Protein AF-0000000072266334 (afdb_homodimer)

Organism: Cereibacter sphaeroides (strain ATCC 17023 / DSM 158 / JCM 6121 / CCUG 31486 / LMG 2827 / NBRC 12203 / NCIMB 8253 / ATH 2.4.1.) (NCBI:txid272943)

InterPro domains:
  IPR008579 (S)-ureidoglycine aminohydrolase, cupin domain [PF05899] (43-109)
  IPR011051 RmlC-like cupin domain superfamily [SSF51182] (18-111)
  IPR014710 RmlC-like jelly roll fold [G3DSA:2.60.120.10] (3-111)

Nearest PDB structures (foldseek):
  3bcw-assembly1_A  TM=9.204E-01  e=4.417E-11  Bordetella bronchiseptica RB50
  5onm-assembly1_A  TM=8.845E-01  e=6.005E-05  Paenibacillus lautus
  5onn-assembly1_A  TM=8.777E-01  e=6.643E-05  Paenibacillus lautus
  2i45-assembly3_E  TM=8.369E-01  e=4.437E-05  Neisseria meningitidis
  1o5u-assembly2_B  TM=7.459E-01  e=2.422E-05  Thermotoga maritima

Foldseek 3Di:
DDPDDDADPVPDAWDWDFPDPVFFDWDTKIKTWDWDDDDDQKTKHKIKIAFGKTKDAFQKKKKKAWQAAWKWWAFPVGDIDIHHHGDIDIDHHGTIGMIGGPHIIMMIMMIGD/DDPDDDADPVPDAWDWDFPDPVFFDWDTKIKTWDWDDDDPQKTKHKIKIAFGKTKDAFQKKKKKAWQAAWKWWAFPVGDIDIHHHGDIDIDHHGTIGMIGGPHIIMMIMMIGD

Secondary structure (DSSP, 8-state):
--SEEE--TTSSPPEEE---GGGEEEE---EEEEEEEEETTEEEEEEEE-SEEEEEE--SEEEEEEEEEEEEEEETTS-EEEEETT-EEEE-TT-EEEEEEEEEEEEEEEEE-/--SEEE--TTSSPPEEE---GGGEEEE---EEEEEEEEETTEEEEEEEE-SEEEEEE--SEEEEEEEEEEEEEEETTS-EEEEETT-EEEE-TT-EEEEEEEEEEEEEEEEE-

Radius of gyration: 18.1 Å; Cα contacts (8 Å, |Δi|>4): 639; chains: 2; bounding box: 39×55×37 Å

pLDDT: mean 97.73, std 3.4, range [65.81, 98.94]

Structure (mmCIF, N/CA/C/O backbone):
data_AF-0000000072266334-model_v1
#
loop_
_entity.id
_entity.type
_entity.pdbx_description
1 polymer 'Enzyme of the cupin superfamily'
#
loop_
_atom_site.group_PDB
_atom_site.id
_atom_site.type_symbol
_atom_site.label_atom_id
_atom_site.label_alt_id
_atom_site.label_comp_id
_atom_site.label_asym_id
_atom_site.label_entity_id
_atom_site.label_seq_id
_atom_site.pdbx_PDB_ins_code
_atom_site.Cartn_x
_atom_site.Cartn_y
_atom_site.Cartn_z
_atom_site.occupancy
_atom_site.B_iso_or_equiv
_atom_site.auth_seq_id
_atom_site.auth_comp_id
_atom_site.auth_asym_id
_atom_site.auth_atom_id
_atom_site.pdbx_PDB_model_num
ATOM 1 N N . MET A 1 1 ? -16.469 15.281 -4.246 1 65.94 1 MET A N 1
ATOM 2 C CA . MET A 1 1 ? -16.141 13.922 -3.826 1 65.94 1 MET A CA 1
ATOM 3 C C . MET A 1 1 ? -15.047 13.922 -2.762 1 65.94 1 MET A C 1
ATOM 5 O O . MET A 1 1 ? -14.234 14.852 -2.701 1 65.94 1 MET A O 1
ATOM 9 N N . SER A 1 2 ? -15.117 13.125 -1.751 1 86.38 2 SER A N 1
ATOM 10 C CA . SER A 1 2 ? -14.164 13.141 -0.642 1 86.38 2 SER A CA 1
ATOM 11 C C . SER A 1 2 ? -12.742 12.891 -1.129 1 86.38 2 SER A C 1
ATOM 13 O O . SER A 1 2 ? -12.523 12.117 -2.064 1 86.38 2 SER A O 1
ATOM 15 N N . HIS A 1 3 ? -11.758 13.703 -0.697 1 95.31 3 HIS A N 1
ATOM 16 C CA . HIS A 1 3 ? -10.359 13.555 -1.084 1 95.31 3 HIS A CA 1
ATOM 17 C C . HIS A 1 3 ? -9.672 12.469 -0.263 1 95.31 3 HIS A C 1
ATOM 19 O O . HIS A 1 3 ? -8.531 12.109 -0.542 1 95.31 3 HIS A O 1
ATOM 25 N N . LEU A 1 4 ? -10.352 12.047 0.735 1 95.56 4 LEU A N 1
ATOM 26 C CA . LEU A 1 4 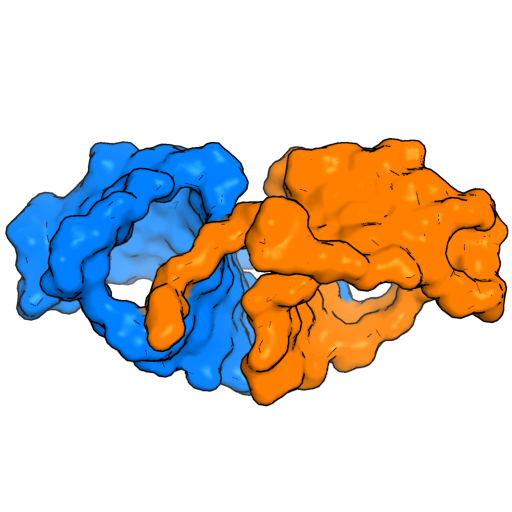? -9.836 11.008 1.619 1 95.56 4 LEU A CA 1
ATOM 27 C C . LEU A 1 4 ? -10.75 9.789 1.613 1 95.56 4 LEU A C 1
ATOM 29 O O . LEU A 1 4 ? -11.938 9.891 1.944 1 95.56 4 LEU A O 1
ATOM 33 N N . ILE A 1 5 ? -10.164 8.656 1.261 1 96.38 5 ILE A N 1
ATOM 34 C CA . ILE A 1 5 ? -10.961 7.438 1.147 1 96.38 5 ILE A CA 1
ATOM 35 C C . ILE A 1 5 ? -10.336 6.332 1.994 1 96.38 5 ILE A C 1
ATOM 37 O O . ILE A 1 5 ? -9.172 5.977 1.797 1 96.38 5 ILE A O 1
ATOM 41 N N . ARG A 1 6 ? -11.102 5.793 2.914 1 97.5 6 ARG A N 1
ATOM 42 C CA . ARG A 1 6 ? -10.633 4.641 3.676 1 97.5 6 ARG A CA 1
ATOM 43 C C . ARG A 1 6 ? -10.75 3.359 2.857 1 97.5 6 ARG A C 1
ATOM 45 O O . ARG A 1 6 ? -11.781 3.107 2.232 1 97.5 6 ARG A O 1
ATOM 52 N N . LEU A 1 7 ? -9.766 2.562 2.859 1 98.31 7 LEU A N 1
ATOM 53 C CA . LEU A 1 7 ? -9.914 1.249 2.24 1 98.31 7 LEU A CA 1
ATOM 54 C C . LEU A 1 7 ? -10.719 0.314 3.141 1 98.31 7 LEU A C 1
ATOM 56 O O . LEU A 1 7 ? -10.383 0.143 4.316 1 98.31 7 LEU A O 1
ATOM 60 N N . SER A 1 8 ? -11.75 -0.159 2.584 1 97.81 8 SER A N 1
ATOM 61 C CA . SER A 1 8 ? -12.633 -1.071 3.303 1 97.81 8 SER A CA 1
ATOM 62 C C . SER A 1 8 ? -13.406 -1.964 2.34 1 97.81 8 SER A C 1
ATOM 64 O O . SER A 1 8 ? -13.836 -1.513 1.275 1 97.81 8 SER A O 1
ATOM 66 N N . ARG A 1 9 ? -13.648 -3.133 2.777 1 98.19 9 ARG A N 1
ATOM 67 C CA . ARG A 1 9 ? -14.414 -4.078 1.972 1 98.19 9 ARG A CA 1
ATOM 68 C C . ARG A 1 9 ? -15.891 -3.703 1.95 1 98.19 9 ARG A C 1
ATOM 70 O O . ARG A 1 9 ? -16.656 -4.219 1.13 1 98.19 9 ARG A O 1
ATOM 77 N N . GLU A 1 10 ? -16.203 -2.771 2.766 1 97.62 10 GLU A N 1
ATOM 78 C CA . GLU A 1 10 ? -17.594 -2.336 2.842 1 97.62 10 GLU A CA 1
ATOM 79 C C . GLU A 1 10 ? -17.875 -1.203 1.856 1 97.62 10 GLU A C 1
ATOM 81 O O . GLU A 1 10 ? -19.031 -0.866 1.602 1 97.62 10 GLU A O 1
ATOM 86 N N . ALA A 1 11 ? -16.797 -0.689 1.324 1 95.19 11 ALA A N 1
ATOM 87 C CA . ALA A 1 11 ? -16.906 0.566 0.586 1 95.19 11 ALA A CA 1
ATOM 88 C C . ALA A 1 11 ? -17.484 0.335 -0.81 1 95.19 11 ALA A C 1
ATOM 90 O O . ALA A 1 11 ? -18.062 1.242 -1.405 1 95.19 11 ALA A O 1
ATOM 91 N N . VAL A 1 12 ? -17.297 -0.845 -1.39 1 97.56 12 VAL A N 1
ATOM 92 C CA . VAL A 1 12 ? -17.734 -1.139 -2.75 1 97.56 12 VAL A CA 1
ATOM 93 C C . VAL A 1 12 ? -18.141 -2.605 -2.857 1 97.56 12 VAL A C 1
ATOM 95 O O . VAL A 1 12 ? -17.734 -3.432 -2.039 1 97.56 12 VAL A O 1
ATOM 98 N N . ALA A 1 13 ? -18.938 -2.934 -3.867 1 98.31 13 ALA A N 1
ATOM 99 C CA . ALA A 1 13 ? -19.234 -4.332 -4.164 1 98.31 13 ALA A CA 1
ATOM 100 C C . ALA A 1 13 ? -18.016 -5.031 -4.781 1 98.31 13 ALA A C 1
ATOM 102 O O . ALA A 1 13 ? -17.328 -4.457 -5.625 1 98.31 13 ALA A O 1
ATOM 103 N N . PRO A 1 14 ? -17.828 -6.203 -4.363 1 98.62 14 PRO A N 1
ATOM 104 C CA . PRO A 1 14 ? -16.656 -6.906 -4.895 1 98.62 14 PRO A CA 1
ATOM 105 C C . PRO A 1 14 ? -16.922 -7.543 -6.258 1 98.62 14 PRO A C 1
ATOM 107 O O . PRO A 1 14 ? -18.078 -7.758 -6.629 1 98.62 14 PRO A O 1
ATOM 110 N N . GLU A 1 15 ? -15.938 -7.727 -7.031 1 98.62 15 GLU A N 1
ATOM 111 C CA . GLU A 1 15 ? -15.906 -8.586 -8.211 1 98.62 15 GLU A CA 1
ATOM 112 C C . GLU A 1 15 ? -15.367 -9.969 -7.879 1 98.62 15 GLU A C 1
ATOM 114 O O . GLU A 1 15 ? -14.352 -10.094 -7.191 1 98.62 15 GLU A O 1
ATOM 119 N N . ILE A 1 16 ? -16.031 -11 -8.328 1 98.75 16 ILE A N 1
ATOM 120 C CA . ILE A 1 16 ? -15.633 -12.383 -8.039 1 98.75 16 ILE A CA 1
ATOM 121 C C . ILE A 1 16 ? -15.102 -13.031 -9.312 1 98.75 16 ILE A C 1
ATOM 123 O O . ILE A 1 16 ? -15.766 -13.031 -10.352 1 98.75 16 ILE A O 1
ATOM 127 N N . GLU A 1 17 ? -13.938 -13.531 -9.25 1 98.56 17 GLU A N 1
ATOM 128 C CA . GLU A 1 17 ? -13.289 -14.148 -10.398 1 98.56 17 GLU A CA 1
ATOM 129 C C . GLU A 1 17 ? -12.57 -15.438 -10.008 1 98.56 17 GLU A C 1
ATOM 131 O O . GLU A 1 17 ? -12.555 -15.812 -8.836 1 98.56 17 GLU A O 1
ATOM 136 N N . ARG A 1 18 ? -12.07 -16.125 -10.984 1 98.44 18 ARG A N 1
ATOM 137 C CA . ARG A 1 18 ? -11.172 -17.266 -10.883 1 98.44 18 ARG A CA 1
ATOM 138 C C . ARG A 1 18 ? -9.984 -17.125 -11.836 1 98.44 18 ARG A C 1
ATOM 140 O O . ARG A 1 18 ? -10.055 -16.359 -12.805 1 98.44 18 ARG A O 1
ATOM 147 N N . PRO A 1 19 ? -8.914 -17.812 -11.469 1 98.19 19 PRO A N 1
ATOM 148 C CA . PRO A 1 19 ? -7.871 -17.812 -12.492 1 98.19 19 PRO A CA 1
ATOM 149 C C . PRO A 1 19 ? -8.344 -18.406 -13.82 1 98.19 19 PRO A C 1
ATOM 151 O O . PRO A 1 19 ? -9.242 -19.25 -13.836 1 98.19 19 PRO A O 1
ATOM 154 N N . ALA A 1 20 ? -7.734 -17.812 -14.883 1 97.81 20 ALA A N 1
ATOM 155 C CA . ALA A 1 20 ? -7.977 -18.484 -16.156 1 97.81 20 ALA A CA 1
ATOM 156 C C . ALA A 1 20 ? -7.641 -19.969 -16.078 1 97.81 20 ALA A C 1
ATOM 158 O O . ALA A 1 20 ? -6.648 -20.344 -15.453 1 97.81 20 ALA A O 1
ATOM 159 N N . PRO A 1 21 ? -8.43 -20.766 -16.734 1 97.69 21 PRO A N 1
ATOM 160 C CA . PRO A 1 21 ? -8.234 -22.219 -16.625 1 97.69 21 PRO A CA 1
ATOM 161 C C . PRO A 1 21 ? -6.824 -22.656 -17.031 1 97.69 21 PRO A C 1
ATOM 163 O O . PRO A 1 21 ? -6.277 -23.594 -16.438 1 97.69 21 PRO A O 1
ATOM 166 N N . ASP A 1 22 ? -6.258 -21.984 -18.016 1 98.31 22 ASP A N 1
ATOM 167 C CA . ASP A 1 22 ? -4.945 -22.391 -18.5 1 98.31 22 ASP A CA 1
ATOM 168 C C . ASP A 1 22 ? -3.842 -21.984 -17.531 1 98.31 22 ASP A C 1
ATOM 170 O O . ASP A 1 22 ? -2.695 -22.422 -17.672 1 98.31 22 ASP A O 1
ATOM 174 N N . ARG A 1 23 ? -4.207 -21.266 -16.516 1 98.5 23 ARG A N 1
ATOM 175 C CA . ARG A 1 23 ? -3.225 -20.828 -15.531 1 98.5 23 ARG A CA 1
ATOM 176 C C . ARG A 1 23 ? -3.373 -21.609 -14.227 1 98.5 23 ARG A C 1
ATOM 178 O O . ARG A 1 23 ? -2.48 -21.578 -13.375 1 98.5 23 ARG A O 1
ATOM 185 N N . LEU A 1 24 ? -4.461 -22.234 -14 1 98.75 24 LEU A N 1
ATOM 186 C CA . LEU A 1 24 ? -4.742 -22.938 -12.758 1 98.75 24 LEU A CA 1
ATOM 187 C C . LEU A 1 24 ? -3.848 -24.172 -12.617 1 98.75 24 LEU A C 1
ATOM 189 O O . LEU A 1 24 ? -3.678 -24.922 -13.57 1 98.75 24 LEU A O 1
ATOM 193 N N . ILE A 1 25 ? -3.277 -24.344 -11.516 1 98.88 25 ILE A N 1
ATOM 194 C CA . ILE A 1 25 ? -2.404 -25.484 -11.242 1 98.88 25 ILE A CA 1
ATOM 195 C C . ILE A 1 25 ? -3.088 -26.438 -10.266 1 98.88 25 ILE A C 1
ATOM 197 O O . ILE A 1 25 ? -3.09 -27.656 -10.477 1 98.88 25 ILE A O 1
ATOM 201 N N . ALA A 1 26 ? -3.662 -25.891 -9.195 1 98.81 26 ALA A N 1
ATOM 202 C CA . ALA A 1 26 ? -4.27 -26.734 -8.164 1 98.81 26 ALA A CA 1
ATOM 203 C C . ALA A 1 26 ? -5.367 -25.984 -7.418 1 98.81 26 ALA A C 1
ATOM 205 O O . ALA A 1 26 ? -5.262 -24.781 -7.199 1 98.81 26 ALA A O 1
ATOM 206 N N . GLY A 1 27 ? -6.352 -26.719 -7.004 1 98.69 27 GLY A N 1
ATOM 207 C CA . GLY A 1 27 ? -7.43 -26.156 -6.207 1 98.69 27 GLY A CA 1
ATOM 208 C C . GLY A 1 27 ? -8.445 -25.391 -7.031 1 98.69 27 GLY A C 1
ATOM 209 O O . GLY A 1 27 ? -8.539 -25.578 -8.242 1 98.69 27 GLY A O 1
ATOM 210 N N . ASP A 1 28 ? -9.391 -24.641 -6.383 1 98.56 28 ASP A N 1
ATOM 211 C CA . ASP A 1 28 ? -10.406 -23.781 -6.996 1 98.56 28 ASP A CA 1
ATOM 212 C C . ASP A 1 28 ? -10.445 -22.406 -6.32 1 98.56 28 ASP A C 1
ATOM 214 O O . ASP A 1 28 ? -11.461 -22.031 -5.727 1 98.56 28 ASP A O 1
ATOM 218 N N . PRO A 1 29 ? -9.312 -21.766 -6.484 1 98.88 29 PRO A N 1
ATOM 219 C CA . PRO A 1 29 ? -9.273 -20.469 -5.805 1 98.88 29 PRO A CA 1
ATOM 220 C C . PRO A 1 29 ? -10.344 -19.5 -6.316 1 98.88 29 PRO A C 1
ATOM 222 O O . PRO A 1 29 ? -10.57 -19.406 -7.527 1 98.88 29 PRO A O 1
ATOM 225 N N . VAL A 1 30 ? -11 -18.844 -5.426 1 98.94 30 VAL A N 1
ATOM 226 C CA . VAL A 1 30 ? -11.938 -17.766 -5.723 1 98.94 30 VAL A CA 1
ATOM 227 C C . VAL A 1 30 ? -11.328 -16.422 -5.328 1 98.94 30 VAL A C 1
ATOM 229 O O . VAL A 1 30 ? -10.938 -16.234 -4.176 1 98.94 30 VAL A O 1
ATOM 232 N N . HIS A 1 31 ? -11.203 -15.555 -6.332 1 98.88 31 HIS A N 1
ATOM 233 C CA . HIS A 1 31 ? -10.695 -14.203 -6.125 1 98.88 31 HIS A CA 1
ATOM 234 C C . HIS A 1 31 ? -11.828 -13.211 -5.883 1 98.88 31 HIS A C 1
ATOM 236 O O . HIS A 1 31 ? -12.797 -13.18 -6.645 1 98.88 31 HIS A O 1
ATOM 242 N N . THR A 1 32 ? -11.773 -12.508 -4.809 1 98.94 32 THR A N 1
ATOM 243 C CA . THR A 1 32 ? -12.688 -11.414 -4.504 1 98.94 32 THR A CA 1
ATOM 244 C C . THR A 1 32 ? -11.945 -10.086 -4.438 1 98.94 32 THR A C 1
ATOM 246 O O . THR A 1 32 ? -10.992 -9.938 -3.666 1 98.94 32 THR A O 1
ATOM 249 N N . THR A 1 33 ? -12.344 -9.148 -5.309 1 98.94 33 THR A N 1
ATOM 250 C CA . THR A 1 33 ? -11.617 -7.887 -5.406 1 98.94 33 THR A CA 1
ATOM 251 C C . THR A 1 33 ? -12.547 -6.707 -5.117 1 98.94 33 THR A C 1
ATOM 253 O O . THR A 1 33 ? -13.609 -6.578 -5.73 1 98.94 33 THR A O 1
ATOM 256 N N . TRP A 1 34 ? -12.211 -5.867 -4.121 1 98.88 34 TRP A N 1
ATOM 257 C CA . TRP A 1 34 ? -12.82 -4.559 -3.887 1 98.88 34 TRP A CA 1
ATOM 258 C C . TRP A 1 34 ? -11.945 -3.445 -4.457 1 98.88 34 TRP A C 1
ATOM 260 O O . TRP A 1 34 ? -10.984 -3.012 -3.818 1 98.88 34 TRP A O 1
ATOM 270 N N . ASN A 1 35 ? -12.266 -3.021 -5.645 1 98.81 35 ASN A N 1
ATOM 271 C CA . ASN A 1 35 ? -11.5 -1.957 -6.285 1 98.81 35 ASN A CA 1
ATOM 272 C C . ASN A 1 35 ? -12.023 -0.578 -5.898 1 98.81 35 ASN A C 1
ATOM 274 O O . ASN A 1 35 ? -13.133 -0.202 -6.281 1 98.81 35 ASN A O 1
ATOM 278 N N . LEU A 1 36 ? -11.188 0.184 -5.203 1 98.5 36 LEU A N 1
ATOM 279 C CA . LEU A 1 36 ? -11.656 1.442 -4.633 1 98.5 36 LEU A CA 1
ATOM 280 C C . LEU A 1 36 ? -11.203 2.625 -5.48 1 98.5 36 LEU A C 1
ATOM 282 O O . LEU A 1 36 ? -11.719 3.736 -5.332 1 98.5 36 LEU A O 1
ATOM 286 N N . GLU A 1 37 ? -10.172 2.365 -6.324 1 98.38 37 GLU A N 1
ATOM 287 C CA . GLU A 1 37 ? -9.633 3.461 -7.125 1 98.38 37 GLU A CA 1
ATOM 288 C C . GLU A 1 37 ? -9.242 2.984 -8.523 1 98.38 37 GLU A C 1
ATOM 290 O O . GLU A 1 37 ? -8.648 1.914 -8.672 1 98.38 37 GLU A O 1
ATOM 295 N N . GLU A 1 38 ? -9.648 3.662 -9.5 1 97.38 38 GLU A N 1
ATOM 296 C CA . GLU A 1 38 ? -9.18 3.566 -10.883 1 97.38 38 GLU A CA 1
ATOM 297 C C . GLU A 1 38 ? -8.875 4.945 -11.461 1 97.38 38 GLU A C 1
ATOM 299 O O . GLU A 1 38 ? -9.773 5.781 -11.594 1 97.38 38 GLU A O 1
ATOM 304 N N . ARG A 1 39 ? -7.586 5.191 -11.672 1 94.5 39 ARG A N 1
ATOM 305 C CA . ARG A 1 39 ? -7.164 6.516 -12.125 1 94.5 39 ARG A CA 1
ATOM 306 C C . ARG A 1 39 ? -6.016 6.418 -13.117 1 94.5 39 ARG A C 1
ATOM 308 O O . ARG A 1 39 ? -4.859 6.246 -12.727 1 94.5 39 ARG A O 1
ATOM 315 N N . ASP A 1 40 ? -6.281 6.594 -14.43 1 93.69 40 ASP A N 1
ATOM 316 C CA . ASP A 1 40 ? -5.266 6.68 -15.477 1 93.69 40 ASP A CA 1
ATOM 317 C C . ASP A 1 40 ? -4.273 5.523 -15.383 1 93.69 40 ASP A C 1
ATOM 319 O O . ASP A 1 40 ? -3.064 5.742 -15.289 1 93.69 40 ASP A O 1
ATOM 323 N N . GLY A 1 41 ? -4.703 4.352 -15.344 1 96.25 41 GLY A N 1
ATOM 324 C CA . GLY A 1 41 ? -3.873 3.158 -15.344 1 96.25 41 GLY A CA 1
ATOM 325 C C . GLY A 1 41 ? -3.426 2.744 -13.953 1 96.25 41 GLY A C 1
ATOM 326 O O . GLY A 1 41 ? -2.602 1.84 -13.805 1 96.25 41 GLY A O 1
ATOM 327 N N . LEU A 1 42 ? -3.887 3.465 -12.953 1 98.12 42 LEU A N 1
ATOM 328 C CA . LEU A 1 42 ? -3.627 3.119 -11.555 1 98.12 42 LEU A CA 1
ATOM 329 C C . LEU A 1 42 ? -4.871 2.525 -10.898 1 98.12 42 LEU A C 1
ATOM 331 O O . LEU A 1 42 ? -5.973 3.055 -11.062 1 98.12 42 LEU A O 1
ATOM 335 N N . PHE A 1 43 ? -4.758 1.444 -10.211 1 98.75 43 PHE A N 1
ATOM 336 C CA . PHE A 1 43 ? -5.832 0.794 -9.469 1 98.75 43 PHE A CA 1
ATOM 337 C C . PHE A 1 43 ? -5.43 0.578 -8.016 1 98.75 43 PHE A C 1
ATOM 339 O O . PHE A 1 43 ? -4.258 0.342 -7.719 1 98.75 43 PHE A O 1
ATOM 346 N N . CYS A 1 44 ? -6.328 0.607 -7.125 1 98.88 44 CYS A N 1
ATOM 347 C CA . CYS A 1 44 ? -6.066 0.401 -5.703 1 98.88 44 CYS A CA 1
ATOM 348 C C . CYS A 1 44 ? -7.27 -0.228 -5.016 1 98.88 44 CYS A C 1
ATOM 350 O O . CYS A 1 44 ? -8.414 0.172 -5.258 1 98.88 44 CYS A O 1
ATOM 352 N N . GLY A 1 45 ? -6.977 -1.193 -4.246 1 98.88 45 GLY A N 1
ATOM 353 C CA . GLY A 1 45 ? -8.062 -1.83 -3.518 1 98.88 45 GLY A CA 1
ATOM 354 C C . GLY A 1 45 ? -7.602 -2.977 -2.637 1 98.88 45 GLY A C 1
ATOM 355 O O . GLY A 1 45 ? -6.484 -2.953 -2.115 1 98.88 45 GLY A O 1
ATOM 356 N N . ILE A 1 46 ? -8.484 -3.85 -2.336 1 98.94 46 ILE A N 1
ATOM 357 C CA . ILE A 1 46 ? -8.266 -5.027 -1.504 1 98.94 46 ILE A CA 1
ATOM 358 C C . ILE A 1 46 ? -8.562 -6.289 -2.311 1 98.94 46 ILE A C 1
ATOM 360 O O . ILE A 1 46 ? -9.539 -6.344 -3.059 1 98.94 46 ILE A O 1
ATOM 364 N N . TRP A 1 47 ? -7.734 -7.25 -2.242 1 98.94 47 TRP A N 1
ATOM 365 C CA . TRP A 1 47 ? -7.875 -8.531 -2.926 1 98.94 47 TRP A CA 1
ATOM 366 C C . TRP A 1 47 ? -7.879 -9.688 -1.926 1 98.94 47 TRP A C 1
ATOM 368 O O . TRP A 1 47 ? -7.113 -9.68 -0.959 1 98.94 47 TRP A O 1
ATOM 378 N N . GLN A 1 48 ? -8.719 -10.625 -2.127 1 98.94 48 GLN A N 1
ATOM 379 C CA . GLN A 1 48 ? -8.789 -11.852 -1.341 1 98.94 48 GLN A CA 1
ATOM 380 C C . GLN A 1 48 ? -8.789 -13.086 -2.244 1 98.94 48 GLN A C 1
ATOM 382 O O . GLN A 1 48 ? -9.43 -13.094 -3.297 1 98.94 48 GLN A O 1
ATOM 387 N N . SER A 1 49 ? -8.18 -14.109 -1.836 1 98.94 49 SER A N 1
ATOM 388 C CA . SER A 1 49 ? -8.297 -15.383 -2.543 1 98.94 49 SER A CA 1
ATOM 389 C C . SER A 1 49 ? -8.406 -16.547 -1.565 1 98.94 49 SER A C 1
ATOM 391 O O . SER A 1 49 ? -7.703 -16.578 -0.552 1 98.94 49 SER A O 1
ATOM 393 N N . THR A 1 50 ? -9.242 -17.516 -1.809 1 98.94 50 THR A N 1
ATOM 394 C CA . THR A 1 50 ? -9.25 -18.797 -1.111 1 98.94 50 THR A CA 1
ATOM 395 C C . THR A 1 50 ? -8.109 -19.688 -1.602 1 98.94 50 THR A C 1
ATOM 397 O O . THR A 1 50 ? -7.434 -19.344 -2.576 1 98.94 50 THR A O 1
ATOM 400 N N . PRO A 1 51 ? -7.809 -20.719 -0.935 1 98.94 51 PRO A N 1
ATOM 401 C CA . PRO A 1 51 ? -6.633 -21.547 -1.222 1 98.94 51 PRO A CA 1
ATOM 402 C C . PRO A 1 51 ? -6.625 -22.094 -2.646 1 98.94 51 PRO A C 1
ATOM 404 O O . PRO A 1 51 ? -7.684 -22.438 -3.186 1 98.94 51 PRO A O 1
ATOM 407 N N . GLY A 1 52 ? -5.523 -22.25 -3.25 1 98.94 52 GLY A N 1
ATOM 408 C CA . GLY A 1 52 ? -5.242 -22.75 -4.59 1 98.94 52 GLY A CA 1
ATOM 409 C C . GLY A 1 52 ? -3.91 -22.266 -5.133 1 98.94 52 GLY A C 1
ATOM 410 O O . GLY A 1 52 ? -3.139 -21.625 -4.418 1 98.94 52 GLY A O 1
ATOM 411 N N . LYS A 1 53 ? -3.609 -22.656 -6.355 1 98.94 53 LYS A N 1
ATOM 412 C CA . LYS A 1 53 ? -2.34 -22.328 -6.988 1 98.94 53 LYS A CA 1
ATOM 413 C C . LYS A 1 53 ? -2.521 -22.062 -8.484 1 98.94 53 LYS A C 1
ATOM 415 O O . LYS A 1 53 ? -3.24 -22.797 -9.164 1 98.94 53 LYS A O 1
ATOM 420 N N . TRP A 1 54 ? -1.893 -21.047 -8.969 1 98.94 54 TRP A N 1
ATOM 421 C CA . TRP A 1 54 ? -2.004 -20.719 -10.383 1 98.94 54 TRP A CA 1
ATOM 422 C C . TRP A 1 54 ? -0.744 -20.016 -10.883 1 98.94 54 TRP A C 1
ATOM 424 O O . TRP A 1 54 ? 0.079 -19.562 -10.086 1 98.94 54 TRP A O 1
ATOM 434 N N . ARG A 1 55 ? -0.541 -19.969 -12.195 1 98.81 55 ARG A N 1
ATOM 435 C CA . ARG A 1 55 ? 0.572 -19.266 -12.828 1 98.81 55 ARG A CA 1
ATOM 436 C C . ARG A 1 55 ? 0.281 -17.766 -12.945 1 98.81 55 ARG A C 1
ATOM 438 O O . ARG A 1 55 ? -0.846 -17.375 -13.25 1 98.81 55 ARG A O 1
ATOM 445 N N . VAL A 1 56 ? 1.345 -17.016 -12.711 1 98.56 56 VAL A N 1
ATOM 446 C CA . VAL A 1 56 ? 1.205 -15.57 -12.836 1 98.56 56 VAL A CA 1
ATOM 447 C C . VAL A 1 56 ? 2.248 -15.031 -13.82 1 98.56 56 VAL A C 1
ATOM 449 O O . VAL A 1 56 ? 3.352 -15.57 -13.914 1 98.56 56 VAL A O 1
ATOM 452 N N . ARG A 1 57 ? 1.887 -14.055 -14.508 1 97.62 57 ARG A N 1
ATOM 453 C CA . ARG A 1 57 ? 2.727 -13.234 -15.375 1 97.62 57 ARG A CA 1
ATOM 454 C C . ARG A 1 57 ? 2.346 -11.758 -15.266 1 97.62 57 ARG A C 1
ATOM 456 O O . ARG A 1 57 ? 1.268 -11.359 -15.703 1 97.62 57 ARG A O 1
ATOM 463 N N . TYR A 1 58 ? 3.279 -10.977 -14.711 1 97.81 58 TYR A N 1
ATOM 464 C CA . TYR A 1 58 ? 2.99 -9.562 -14.469 1 97.81 58 TYR A CA 1
ATOM 465 C C . TYR A 1 58 ? 3.562 -8.695 -15.586 1 97.81 58 TYR A C 1
ATOM 467 O O . TYR A 1 58 ? 4.773 -8.695 -15.82 1 97.81 58 TYR A O 1
ATOM 475 N N . GLU A 1 59 ? 2.73 -8.008 -16.156 1 96.88 59 GLU A N 1
ATOM 476 C CA . GLU A 1 59 ? 3.154 -6.961 -17.078 1 96.88 59 GLU A CA 1
ATOM 477 C C . GLU A 1 59 ? 3.051 -5.582 -16.438 1 96.88 59 GLU A C 1
ATOM 479 O O . GLU A 1 59 ? 3.656 -4.621 -16.922 1 96.88 59 GLU A O 1
ATOM 484 N N . GLU A 1 60 ? 2.262 -5.5 -15.359 1 97.69 60 GLU A N 1
ATOM 485 C CA . GLU A 1 60 ? 2.043 -4.27 -14.609 1 97.69 60 GLU A CA 1
ATOM 486 C C . GLU A 1 60 ? 2.924 -4.219 -13.359 1 97.69 60 GLU A C 1
ATOM 488 O O . GLU A 1 60 ? 3.488 -5.238 -12.953 1 97.69 60 GLU A O 1
ATOM 493 N N . TRP A 1 61 ? 3.096 -3.049 -12.875 1 98.44 61 TRP A N 1
ATOM 494 C CA . TRP A 1 61 ? 3.693 -2.832 -11.562 1 98.44 61 TRP A CA 1
ATOM 495 C C . TRP A 1 61 ? 2.658 -3.008 -10.461 1 98.44 61 TRP A C 1
ATOM 497 O O . TRP A 1 61 ? 1.514 -2.568 -10.594 1 98.44 61 TRP A O 1
ATOM 507 N N . GLU A 1 62 ? 3.09 -3.629 -9.344 1 98.88 62 GLU A N 1
ATOM 508 C CA . GLU A 1 62 ? 2.139 -3.785 -8.25 1 98.88 62 GLU A CA 1
ATOM 509 C C . GLU A 1 62 ? 2.836 -3.695 -6.895 1 98.88 62 GLU A C 1
ATOM 511 O O . GLU A 1 62 ? 3.916 -4.258 -6.711 1 98.88 62 GLU A O 1
ATOM 516 N N . TYR A 1 63 ? 2.264 -2.916 -6.012 1 98.88 63 TYR A N 1
ATOM 517 C CA . TYR A 1 63 ? 2.527 -2.986 -4.578 1 98.88 63 TYR A CA 1
ATOM 518 C C . TYR A 1 63 ? 1.49 -3.854 -3.873 1 98.88 63 TYR A C 1
ATOM 520 O O . TYR A 1 63 ? 0.295 -3.762 -4.16 1 98.88 63 TYR A O 1
ATOM 528 N N . ILE A 1 64 ? 1.992 -4.703 -2.939 1 98.94 64 ILE A N 1
ATOM 529 C CA . ILE A 1 64 ? 1.041 -5.473 -2.145 1 98.94 64 ILE A CA 1
ATOM 530 C C . ILE A 1 64 ? 1.438 -5.418 -0.671 1 98.94 64 ILE A C 1
ATOM 532 O O . ILE A 1 64 ? 2.627 -5.379 -0.344 1 98.94 64 ILE A O 1
ATOM 536 N N . ARG A 1 65 ? 0.483 -5.465 0.202 1 98.81 65 ARG A N 1
ATOM 537 C CA . ARG A 1 65 ? 0.638 -5.719 1.631 1 98.81 65 ARG A CA 1
ATOM 538 C C . ARG A 1 65 ? -0.304 -6.82 2.098 1 98.81 65 ARG A C 1
ATOM 540 O O . ARG A 1 65 ? -1.524 -6.691 1.986 1 98.81 65 ARG A O 1
ATOM 547 N N . ILE A 1 66 ? 0.269 -7.836 2.654 1 98.88 66 ILE A N 1
ATOM 548 C CA . ILE A 1 66 ? -0.548 -8.945 3.143 1 98.88 66 ILE A CA 1
ATOM 549 C C . ILE A 1 66 ? -1.187 -8.562 4.477 1 98.88 66 ILE A C 1
ATOM 551 O O . ILE A 1 66 ? -0.496 -8.133 5.402 1 98.88 66 ILE A O 1
ATOM 555 N N . LEU A 1 67 ? -2.498 -8.656 4.512 1 98.69 67 LEU A N 1
ATOM 556 C CA . LEU A 1 67 ? -3.26 -8.305 5.703 1 98.69 67 LEU A CA 1
ATOM 557 C C . LEU A 1 67 ? -3.578 -9.547 6.531 1 98.69 67 LEU A C 1
ATOM 559 O O . LEU A 1 67 ? -3.561 -9.492 7.762 1 98.69 67 LEU A O 1
ATOM 563 N N . GLU A 1 68 ? -3.957 -10.586 5.852 1 98.69 68 GLU A N 1
ATOM 564 C CA . GLU A 1 68 ? -4.348 -11.859 6.453 1 98.69 68 GLU A CA 1
ATOM 565 C C . GLU A 1 68 ? -3.863 -13.031 5.613 1 98.69 68 GLU A C 1
ATOM 567 O O . GLU A 1 68 ? -3.762 -12.93 4.391 1 98.69 68 GLU A O 1
ATOM 572 N N . GLY A 1 69 ? -3.604 -14.156 6.32 1 98.81 69 GLY A N 1
ATOM 573 C CA . GLY A 1 69 ? -3.398 -15.414 5.617 1 98.81 69 GLY A CA 1
ATOM 574 C C . GLY A 1 69 ? -1.937 -15.711 5.336 1 98.81 69 GLY A C 1
ATOM 575 O O . GLY A 1 69 ? -1.05 -15.172 6.004 1 98.81 69 GLY A O 1
ATOM 576 N N . HIS A 1 70 ? -1.772 -16.625 4.457 1 98.69 70 HIS A N 1
ATOM 577 C CA . HIS A 1 70 ? -0.476 -17.203 4.125 1 98.69 70 HIS A CA 1
ATOM 578 C C . HIS A 1 70 ? -0.437 -17.672 2.676 1 98.69 70 HIS A C 1
ATOM 580 O O . HIS A 1 70 ? -1.317 -18.406 2.234 1 98.69 70 HIS A O 1
ATOM 586 N N . SER A 1 71 ? 0.562 -17.125 1.872 1 98.88 71 SER A N 1
ATOM 587 C CA . SER A 1 71 ? 0.758 -17.516 0.478 1 98.88 71 SER A CA 1
ATOM 588 C C . SER A 1 71 ? 2.238 -17.703 0.16 1 98.88 71 SER A C 1
ATOM 590 O O . SER A 1 71 ? 3.102 -17.375 0.976 1 98.88 71 SER A O 1
ATOM 592 N N . ILE A 1 72 ? 2.467 -18.297 -0.881 1 98.88 72 ILE A N 1
ATOM 593 C CA . ILE A 1 72 ? 3.818 -18.469 -1.403 1 98.88 72 ILE A CA 1
ATOM 594 C C . ILE A 1 72 ? 3.879 -17.984 -2.85 1 98.88 72 ILE A C 1
ATOM 596 O O . ILE A 1 72 ? 3.078 -18.406 -3.686 1 98.88 72 ILE A O 1
ATOM 600 N N . LEU A 1 73 ? 4.719 -17.078 -3.117 1 98.69 73 LEU A N 1
ATOM 601 C CA . LEU A 1 73 ? 5.023 -16.609 -4.465 1 98.69 73 LEU A CA 1
ATOM 602 C C . LEU A 1 73 ? 6.359 -17.172 -4.945 1 98.69 73 LEU A C 1
ATOM 604 O O . LEU A 1 73 ? 7.391 -16.953 -4.305 1 98.69 73 LEU A O 1
ATOM 608 N N . THR A 1 74 ? 6.34 -17.938 -5.98 1 98.38 74 THR A N 1
ATOM 609 C CA . THR A 1 74 ? 7.539 -18.578 -6.508 1 98.38 74 THR A CA 1
ATOM 610 C C . THR A 1 74 ? 7.855 -18.062 -7.91 1 98.38 74 THR A C 1
ATOM 612 O O . THR A 1 74 ? 7.004 -18.109 -8.797 1 98.38 74 THR A O 1
ATOM 615 N N . SER A 1 75 ? 9.102 -17.625 -8.102 1 97.69 75 SER A N 1
ATOM 616 C CA . SER A 1 75 ? 9.516 -17.141 -9.414 1 97.69 75 SER A CA 1
ATOM 617 C C . SER A 1 75 ? 9.766 -18.297 -10.375 1 97.69 75 SER A C 1
ATOM 619 O O . SER A 1 75 ? 9.898 -19.438 -9.953 1 97.69 75 SER A O 1
ATOM 621 N N . ALA A 1 76 ? 9.859 -17.969 -11.641 1 95.5 76 ALA A N 1
ATOM 622 C CA . ALA A 1 76 ? 10.156 -18.969 -12.672 1 95.5 76 ALA A CA 1
ATOM 623 C C . ALA A 1 76 ? 11.523 -19.609 -12.43 1 95.5 76 ALA A C 1
ATOM 625 O O . ALA A 1 76 ? 11.758 -20.75 -12.828 1 95.5 76 ALA A O 1
ATOM 626 N N . ALA A 1 77 ? 12.367 -18.906 -11.805 1 94 77 ALA A N 1
ATOM 627 C CA . ALA A 1 77 ? 13.703 -19.406 -11.508 1 94 77 ALA A CA 1
ATOM 628 C C . ALA A 1 77 ? 13.695 -20.312 -10.273 1 94 77 ALA A C 1
ATOM 630 O O . ALA A 1 77 ? 14.719 -20.875 -9.914 1 94 77 ALA A O 1
ATOM 631 N N . GLY A 1 78 ? 12.57 -20.422 -9.68 1 94.44 78 GLY A N 1
ATOM 632 C CA . GLY A 1 78 ? 12.422 -21.359 -8.578 1 94.44 78 GLY A CA 1
ATOM 633 C C . GLY A 1 78 ? 12.609 -20.703 -7.215 1 94.44 78 GLY A C 1
ATOM 634 O O . GLY A 1 78 ? 12.57 -21.391 -6.191 1 94.44 78 GLY A O 1
ATOM 635 N N . GLU A 1 79 ? 12.797 -19.406 -7.125 1 95.31 79 GLU A N 1
ATOM 636 C CA . GLU A 1 79 ? 12.922 -18.719 -5.848 1 95.31 79 GLU A CA 1
ATOM 637 C C . GLU A 1 79 ? 11.547 -18.453 -5.227 1 95.31 79 GLU A C 1
ATOM 639 O O . GLU A 1 79 ? 10.711 -17.781 -5.828 1 95.31 79 GLU A O 1
ATOM 644 N N . ALA A 1 80 ? 11.375 -18.969 -3.955 1 97.69 80 ALA A N 1
ATOM 645 C CA . ALA A 1 80 ? 10.086 -18.859 -3.281 1 97.69 80 ALA A CA 1
ATOM 646 C C . ALA A 1 80 ? 10.148 -17.859 -2.131 1 97.69 80 ALA A C 1
ATOM 648 O O . ALA A 1 80 ? 11.133 -17.828 -1.385 1 97.69 80 ALA A O 1
ATOM 649 N N . VAL A 1 81 ? 9.109 -17.047 -2.094 1 97.62 81 VAL A N 1
ATOM 650 C CA . VAL A 1 81 ? 8.953 -16.141 -0.965 1 97.62 81 VAL A CA 1
ATOM 651 C C . VAL A 1 81 ? 7.645 -16.438 -0.24 1 97.62 81 VAL A C 1
ATOM 653 O O . VAL A 1 81 ? 6.613 -16.672 -0.877 1 97.62 81 VAL A O 1
ATOM 656 N N . THR A 1 82 ? 7.723 -16.5 1.057 1 98.5 82 THR A N 1
ATOM 657 C CA . THR A 1 82 ? 6.527 -16.672 1.88 1 98.5 82 THR A CA 1
ATOM 658 C C . THR A 1 82 ? 5.891 -15.312 2.186 1 98.5 82 THR A C 1
ATOM 660 O O . THR A 1 82 ? 6.578 -14.375 2.592 1 98.5 82 THR A O 1
ATOM 663 N N . LEU A 1 83 ? 4.578 -15.18 1.948 1 98.56 83 LEU A N 1
ATOM 664 C CA . LEU A 1 83 ? 3.799 -13.969 2.193 1 98.56 83 LEU A CA 1
ATOM 665 C C . LEU A 1 83 ? 2.895 -14.148 3.408 1 98.56 83 LEU A C 1
ATOM 667 O O . LEU A 1 83 ? 2.02 -15.016 3.418 1 98.56 83 LEU A O 1
ATOM 671 N N . ARG A 1 84 ? 3.154 -13.344 4.406 1 98.5 84 ARG A N 1
ATOM 672 C CA . ARG A 1 84 ? 2.352 -13.391 5.625 1 98.5 84 ARG A CA 1
ATOM 673 C C . ARG A 1 84 ? 1.86 -12 6.012 1 98.5 84 ARG A C 1
ATOM 675 O O . ARG A 1 84 ? 2.357 -10.992 5.496 1 98.5 84 ARG A O 1
ATOM 682 N N . ALA A 1 85 ? 0.876 -12.039 6.969 1 98.25 85 ALA A N 1
ATOM 683 C CA . ALA A 1 85 ? 0.344 -10.766 7.449 1 98.25 85 ALA A CA 1
ATOM 684 C C . ALA A 1 85 ? 1.469 -9.828 7.879 1 98.25 85 ALA A C 1
ATOM 686 O O . ALA A 1 85 ? 2.377 -10.234 8.609 1 98.25 85 ALA A O 1
ATOM 687 N N . GLY A 1 86 ? 1.438 -8.664 7.336 1 97.31 86 GLY A N 1
ATOM 688 C CA . GLY A 1 86 ? 2.43 -7.668 7.707 1 97.31 86 GLY A CA 1
ATOM 689 C C . GLY A 1 86 ? 3.48 -7.445 6.633 1 97.31 86 GLY A C 1
ATOM 690 O O . GLY A 1 86 ? 4.129 -6.398 6.602 1 97.31 86 GLY A O 1
ATOM 691 N N . ASP A 1 87 ? 3.613 -8.359 5.688 1 97.56 87 ASP A N 1
ATOM 692 C CA . ASP A 1 87 ? 4.613 -8.258 4.633 1 97.56 87 ASP A CA 1
ATOM 693 C C . ASP A 1 87 ? 4.133 -7.348 3.506 1 97.56 87 ASP A C 1
ATOM 695 O O . ASP A 1 87 ? 2.957 -7.371 3.139 1 97.56 87 ASP A O 1
ATOM 699 N N . SER A 1 88 ? 5.047 -6.57 3.039 1 98.69 88 SER A N 1
ATOM 700 C CA . SER A 1 88 ? 4.77 -5.793 1.837 1 98.69 88 SER A CA 1
ATOM 701 C C . SER A 1 88 ? 5.852 -5.996 0.782 1 98.69 88 SER A C 1
ATOM 703 O O . SER A 1 88 ? 7.02 -6.203 1.115 1 98.69 88 SER A O 1
ATOM 705 N N . TRP A 1 89 ? 5.445 -6 -0.492 1 98.44 89 TRP A N 1
ATOM 706 C CA . TRP A 1 89 ? 6.32 -6.305 -1.62 1 98.44 89 TRP A CA 1
ATOM 707 C C . TRP A 1 89 ? 5.984 -5.43 -2.822 1 98.44 89 TRP A C 1
ATOM 709 O O . TRP A 1 89 ? 4.844 -4.988 -2.977 1 98.44 89 TRP A O 1
ATOM 719 N N . ILE A 1 90 ? 6.973 -5.191 -3.568 1 98.62 90 ILE A N 1
ATOM 720 C CA . ILE A 1 90 ? 6.801 -4.668 -4.918 1 98.62 90 ILE A CA 1
ATOM 721 C C . ILE A 1 90 ? 7.031 -5.781 -5.938 1 98.62 90 ILE A C 1
ATOM 723 O O . ILE A 1 90 ? 8.023 -6.508 -5.859 1 98.62 90 ILE A O 1
ATOM 727 N N . ILE A 1 91 ? 6.051 -5.953 -6.812 1 98.38 91 ILE A N 1
ATOM 728 C CA . ILE A 1 91 ? 6.18 -6.855 -7.953 1 98.38 91 ILE A CA 1
ATOM 729 C C . ILE A 1 91 ? 6.34 -6.043 -9.234 1 98.38 91 ILE A C 1
ATOM 731 O O . ILE A 1 91 ? 5.41 -5.359 -9.664 1 98.38 91 ILE A O 1
ATOM 735 N N . ARG A 1 92 ? 7.52 -6.172 -9.867 1 97.69 92 ARG A N 1
ATOM 736 C CA . ARG A 1 92 ? 7.816 -5.395 -11.062 1 97.69 92 ARG A CA 1
ATOM 737 C C . ARG A 1 92 ? 7.391 -6.141 -12.328 1 97.69 92 ARG A C 1
ATOM 739 O O . ARG A 1 92 ? 7.363 -7.371 -12.344 1 97.69 92 ARG A O 1
ATOM 746 N N . PRO A 1 93 ? 7.07 -5.316 -13.367 1 97.5 93 PRO A N 1
ATOM 747 C CA . PRO A 1 93 ? 6.781 -5.98 -14.641 1 97.5 93 PRO A CA 1
ATOM 748 C C . PRO A 1 93 ? 7.867 -6.973 -15.047 1 97.5 93 PRO A C 1
ATOM 750 O O . PRO A 1 93 ? 9.055 -6.711 -14.844 1 97.5 93 PRO A O 1
ATOM 753 N N . GLY A 1 94 ? 7.406 -8.117 -15.602 1 96.75 94 GLY A N 1
ATOM 754 C CA . GLY A 1 94 ? 8.336 -9.141 -16.047 1 96.75 94 GLY A CA 1
ATOM 755 C C . GLY A 1 94 ? 8.398 -10.336 -15.117 1 96.75 94 GLY A C 1
ATOM 756 O O . GLY A 1 94 ? 8.922 -11.391 -15.484 1 96.75 94 GLY A O 1
ATOM 757 N N . PHE A 1 95 ? 7.805 -10.188 -13.93 1 97.69 95 PHE A N 1
ATOM 758 C CA . PHE A 1 95 ? 7.77 -11.32 -13.008 1 97.69 95 PHE A CA 1
ATOM 759 C C . PHE A 1 95 ? 6.871 -12.43 -13.547 1 97.69 95 PHE A C 1
ATOM 761 O O . PHE A 1 95 ? 5.738 -12.172 -13.953 1 97.69 95 PHE A O 1
ATOM 768 N N . GLU A 1 96 ? 7.395 -13.578 -13.484 1 97.94 96 GLU A N 1
ATOM 769 C CA . GLU A 1 96 ? 6.664 -14.789 -13.844 1 97.94 96 GLU A CA 1
ATOM 770 C C . GLU A 1 96 ? 6.887 -15.898 -12.812 1 97.94 96 GLU A C 1
ATOM 772 O O . GLU A 1 96 ? 7.992 -16.047 -12.289 1 97.94 96 GLU A O 1
ATOM 777 N N . GLY A 1 97 ? 5.828 -16.656 -12.531 1 98.25 97 GLY A N 1
ATOM 778 C CA . GLY A 1 97 ? 5.945 -17.766 -11.594 1 98.25 97 GLY A CA 1
ATOM 779 C C . GLY A 1 97 ? 4.602 -18.328 -11.164 1 98.25 97 GLY A C 1
ATOM 780 O O . GLY A 1 97 ? 3.734 -18.578 -12.008 1 98.25 97 GLY A O 1
ATOM 781 N N . THR A 1 98 ? 4.496 -18.594 -9.859 1 98.88 98 THR A N 1
ATOM 782 C CA . THR A 1 98 ? 3.24 -19.125 -9.352 1 98.88 98 THR A CA 1
ATOM 783 C C . THR A 1 98 ? 2.855 -18.453 -8.039 1 98.88 98 THR A C 1
ATOM 785 O O . THR A 1 98 ? 3.723 -18.109 -7.234 1 98.88 98 THR A O 1
ATOM 788 N N . TRP A 1 99 ? 1.661 -18.25 -7.887 1 98.94 99 TRP A N 1
ATOM 789 C CA . TRP A 1 99 ? 1.069 -17.859 -6.613 1 98.94 99 TRP A CA 1
ATOM 790 C C . TRP A 1 99 ? 0.317 -19.031 -5.977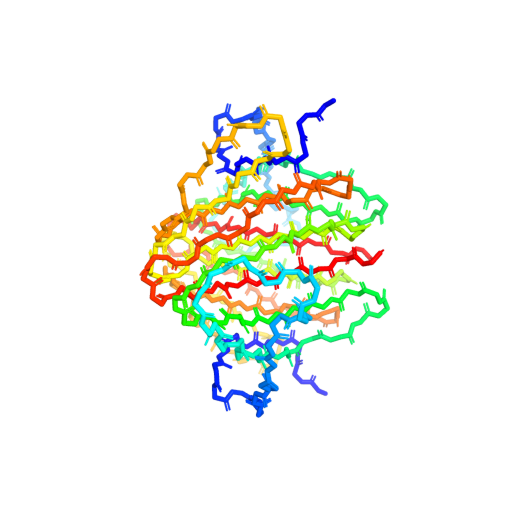 1 98.94 99 TRP A C 1
ATOM 792 O O . TRP A 1 99 ? -0.561 -19.625 -6.605 1 98.94 99 TRP A O 1
ATOM 802 N N . GLU A 1 100 ? 0.653 -19.312 -4.809 1 98.94 100 GLU A N 1
ATOM 803 C CA . GLU A 1 100 ? -0.033 -20.344 -4.051 1 98.94 100 GLU A CA 1
ATOM 804 C C . GLU A 1 100 ? -0.621 -19.797 -2.756 1 98.94 100 GLU A C 1
ATOM 806 O O . GLU A 1 100 ? 0.112 -19.297 -1.898 1 98.94 100 GLU A O 1
ATOM 811 N N . VAL A 1 101 ? -1.925 -19.875 -2.688 1 98.94 101 VAL A N 1
ATOM 812 C CA . VAL A 1 101 ? -2.602 -19.5 -1.447 1 98.94 101 VAL A CA 1
ATOM 813 C C . VAL A 1 101 ? -2.783 -20.75 -0.571 1 98.94 101 VAL A C 1
ATOM 815 O O . VAL A 1 10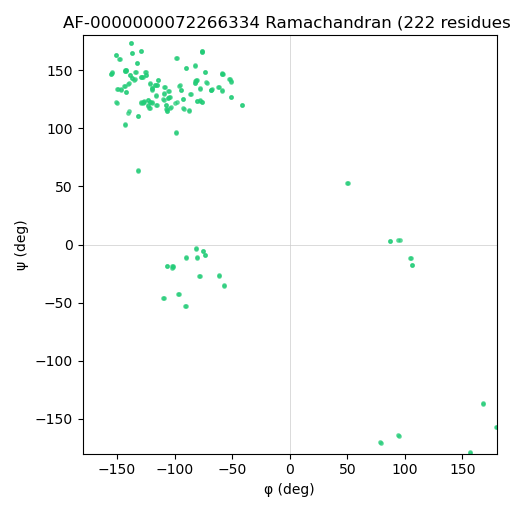1 ? -3.486 -21.688 -0.95 1 98.94 101 VAL A O 1
ATOM 818 N N . ILE A 1 102 ? -2.16 -20.719 0.582 1 98.94 102 ILE A N 1
ATOM 819 C CA . ILE A 1 102 ? -2.229 -21.828 1.536 1 98.94 102 ILE A CA 1
ATOM 820 C C . ILE A 1 102 ? -3.396 -21.609 2.494 1 98.94 102 ILE A C 1
ATOM 822 O O . ILE A 1 102 ? -4.203 -22.516 2.715 1 98.94 102 ILE A O 1
ATOM 826 N N . GLU A 1 103 ? -3.443 -20.469 3.1 1 98.88 103 GLU A N 1
ATOM 827 C CA . GLU A 1 103 ? -4.57 -19.953 3.869 1 98.88 103 GLU A CA 1
ATOM 828 C C . GLU A 1 103 ? -5.164 -18.703 3.199 1 98.88 103 GLU A C 1
ATOM 830 O O . GLU A 1 103 ? -4.434 -17.875 2.656 1 98.88 103 GLU A O 1
ATOM 835 N N . THR A 1 104 ? -6.578 -18.625 3.262 1 98.94 104 THR A N 1
ATOM 836 C CA . THR A 1 104 ? -7.211 -17.469 2.635 1 98.94 104 THR A CA 1
ATOM 837 C C . THR A 1 104 ? -6.414 -16.203 2.922 1 98.94 104 THR A C 1
ATOM 839 O O . THR A 1 104 ? -6.148 -15.875 4.082 1 98.94 104 THR A O 1
ATOM 842 N N . THR A 1 105 ? -5.969 -15.602 1.806 1 98.94 105 THR A N 1
ATOM 843 C CA . THR A 1 105 ? -5.055 -14.469 1.861 1 98.94 105 THR A CA 1
ATOM 844 C C . THR A 1 105 ? -5.758 -13.18 1.439 1 98.94 105 THR A C 1
ATOM 846 O O . THR A 1 105 ? -6.496 -13.172 0.454 1 98.94 105 THR A O 1
ATOM 849 N N . VAL A 1 106 ? -5.629 -12.125 2.25 1 98.94 106 VAL A N 1
ATOM 850 C CA . VAL A 1 106 ? -6.133 -10.789 1.957 1 98.94 106 VAL A CA 1
ATOM 851 C C . VAL A 1 106 ? -4.965 -9.812 1.829 1 98.94 106 VAL A C 1
ATOM 853 O O . VAL A 1 106 ? -4.027 -9.852 2.627 1 98.94 106 VAL A O 1
ATOM 856 N N . LYS A 1 107 ? -5.051 -8.9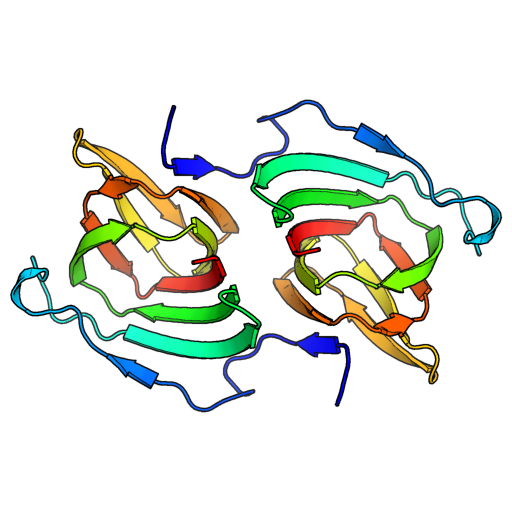53 0.815 1 98.94 107 LYS A N 1
ATOM 857 C CA . LYS A 1 107 ? -3.992 -7.961 0.658 1 98.94 107 LYS A CA 1
ATOM 858 C C . LYS A 1 107 ? -4.551 -6.629 0.171 1 98.94 107 LYS A C 1
ATOM 860 O O . LYS A 1 107 ? -5.59 -6.594 -0.497 1 98.94 107 LYS A O 1
ATOM 865 N N . ASP A 1 108 ? -3.902 -5.527 0.572 1 98.94 108 ASP A N 1
ATOM 866 C CA . ASP A 1 108 ? -4.008 -4.301 -0.211 1 98.94 108 ASP A CA 1
ATOM 867 C C . ASP A 1 108 ? -3.191 -4.398 -1.498 1 98.94 108 ASP A C 1
ATOM 869 O O . ASP A 1 108 ? -2.15 -5.059 -1.53 1 98.94 108 ASP A O 1
ATOM 873 N N . TYR A 1 109 ? -3.672 -3.725 -2.512 1 98.94 109 TYR A N 1
ATOM 874 C CA . TYR A 1 109 ? -2.855 -3.631 -3.719 1 98.94 109 TYR A CA 1
ATOM 875 C C . TYR A 1 109 ? -2.918 -2.229 -4.312 1 98.94 109 TYR A C 1
ATOM 877 O O . TYR A 1 109 ? -3.93 -1.535 -4.176 1 98.94 109 TYR A O 1
ATOM 885 N N . VAL A 1 110 ? -1.893 -1.776 -4.879 1 98.94 110 VAL A N 1
ATOM 886 C CA . VAL A 1 110 ? -1.821 -0.677 -5.836 1 98.94 110 VAL A CA 1
ATOM 887 C C . VAL A 1 110 ? -1.168 -1.159 -7.129 1 98.94 110 VAL A C 1
ATOM 889 O O . VAL A 1 110 ? -0.078 -1.736 -7.105 1 98.94 110 VAL A O 1
ATOM 892 N N . ILE A 1 111 ? -1.846 -0.985 -8.227 1 98.75 111 ILE A N 1
ATOM 893 C CA . ILE A 1 111 ? -1.362 -1.426 -9.531 1 98.75 111 ILE A CA 1
ATOM 894 C C . ILE A 1 111 ? -1.161 -0.216 -10.445 1 98.75 111 ILE A C 1
ATOM 896 O O . ILE A 1 111 ? -1.981 0.705 -10.453 1 98.75 111 ILE A O 1
ATOM 900 N N . ARG A 1 112 ? -0.095 -0.238 -11.133 1 98.25 112 ARG A N 1
ATOM 901 C CA . ARG A 1 112 ? 0.119 0.701 -12.227 1 98.25 112 ARG A CA 1
ATOM 902 C C . ARG A 1 112 ? 0.388 -0.036 -13.539 1 98.25 112 ARG A C 1
ATOM 904 O O . ARG A 1 112 ? 1.33 -0.825 -13.625 1 98.25 112 ARG A O 1
ATOM 911 N N . LEU A 1 113 ? -0.465 0.178 -14.523 1 96.31 113 LEU A N 1
ATOM 912 C CA . LEU A 1 113 ? -0.31 -0.456 -15.828 1 96.31 113 LEU A CA 1
ATOM 913 C C . LEU A 1 113 ? 0.875 0.137 -16.578 1 96.31 113 LEU A C 1
ATOM 915 O O . LEU A 1 113 ? 1.193 1.316 -16.422 1 96.31 113 LEU A O 1
ATOM 919 N N . MET B 1 1 ? 17.812 -7.297 -12.625 1 65.81 1 MET B N 1
ATOM 920 C CA . MET B 1 1 ? 17.359 -6.766 -11.344 1 65.81 1 MET B CA 1
ATOM 921 C C . MET B 1 1 ? 16.172 -7.566 -10.812 1 65.81 1 MET B C 1
ATOM 923 O O . MET B 1 1 ? 15.43 -8.172 -11.586 1 65.81 1 MET B O 1
ATOM 927 N N . SER B 1 2 ? 16.078 -7.863 -9.555 1 86.88 2 SER B N 1
ATOM 928 C CA . SER B 1 2 ? 15.016 -8.695 -8.992 1 86.88 2 SER B CA 1
ATOM 929 C C . SER B 1 2 ? 13.641 -8.102 -9.273 1 86.88 2 SER B C 1
ATOM 931 O O . SER B 1 2 ? 13.477 -6.879 -9.289 1 86.88 2 SER B O 1
ATOM 933 N N . HIS B 1 3 ? 12.664 -8.898 -9.742 1 95.31 3 HIS B N 1
ATOM 934 C CA . HIS B 1 3 ? 11.312 -8.445 -10.031 1 95.31 3 HIS B CA 1
ATOM 935 C C . HIS B 1 3 ? 10.469 -8.367 -8.766 1 95.31 3 HIS B C 1
ATOM 937 O O . HIS B 1 3 ? 9.336 -7.871 -8.789 1 95.31 3 HIS B O 1
ATOM 943 N N . LEU B 1 4 ? 11 -8.922 -7.738 1 95.56 4 LEU B N 1
ATOM 944 C CA . LEU B 1 4 ? 10.328 -8.938 -6.445 1 95.56 4 LEU B CA 1
ATOM 945 C C . LEU B 1 4 ? 11.164 -8.219 -5.391 1 95.56 4 LEU B C 1
ATOM 947 O O . LEU B 1 4 ? 12.305 -8.609 -5.125 1 95.56 4 LEU B O 1
ATOM 951 N N . ILE B 1 5 ? 10.57 -7.191 -4.793 1 96.38 5 ILE B N 1
ATOM 952 C CA . ILE B 1 5 ? 11.297 -6.383 -3.822 1 96.38 5 ILE B CA 1
ATOM 953 C C . ILE B 1 5 ? 10.508 -6.309 -2.518 1 96.38 5 ILE B C 1
ATOM 955 O O . ILE B 1 5 ? 9.359 -5.867 -2.504 1 96.38 5 ILE B O 1
ATOM 959 N N . ARG B 1 6 ? 11.133 -6.723 -1.432 1 97.5 6 ARG B N 1
ATOM 960 C CA . ARG B 1 6 ? 10.508 -6.566 -0.122 1 97.5 6 ARG B CA 1
ATOM 961 C C . ARG B 1 6 ? 10.641 -5.133 0.379 1 97.5 6 ARG B C 1
ATOM 963 O O . ARG B 1 6 ? 11.727 -4.547 0.312 1 97.5 6 ARG B O 1
ATOM 970 N N . LEU B 1 7 ? 9.617 -4.578 0.872 1 98.31 7 LEU B N 1
ATOM 971 C CA . LEU B 1 7 ? 9.766 -3.281 1.526 1 98.31 7 LEU B CA 1
ATOM 972 C C . LEU B 1 7 ? 10.391 -3.436 2.906 1 98.31 7 LEU B C 1
ATOM 974 O O . LEU B 1 7 ? 9.914 -4.223 3.727 1 98.31 7 LEU B O 1
ATOM 978 N N . SER B 1 8 ? 11.461 -2.764 3.055 1 97.81 8 SER B N 1
ATOM 979 C CA . SER B 1 8 ? 12.203 -2.799 4.312 1 97.81 8 SER B CA 1
ATOM 980 C C . SER B 1 8 ? 13.031 -1.534 4.5 1 97.81 8 SER B C 1
ATOM 982 O O . SER B 1 8 ? 13.609 -1.016 3.543 1 97.81 8 SER B O 1
ATOM 984 N N . ARG B 1 9 ? 13.141 -1.163 5.699 1 98.12 9 ARG B N 1
ATOM 985 C CA . ARG B 1 9 ? 13.945 0.013 6.023 1 98.12 9 ARG B CA 1
ATOM 986 C C . ARG B 1 9 ? 15.438 -0.288 5.895 1 98.12 9 ARG B C 1
ATOM 988 O O . ARG B 1 9 ? 16.266 0.628 5.875 1 98.12 9 ARG B O 1
ATOM 995 N N . GLU B 1 10 ? 15.711 -1.526 5.719 1 97.56 10 GLU B N 1
ATOM 996 C CA . GLU B 1 10 ? 17.109 -1.938 5.594 1 97.56 10 GLU B CA 1
ATOM 997 C C . GLU B 1 10 ? 17.562 -1.902 4.137 1 97.56 10 GLU B C 1
ATOM 999 O O . GLU B 1 10 ? 18.766 -1.988 3.854 1 97.56 10 GLU B O 1
ATOM 1004 N N . ALA B 1 11 ? 16.594 -1.743 3.273 1 94.94 11 ALA B N 1
ATOM 1005 C CA . ALA B 1 11 ? 16.859 -1.965 1.854 1 94.94 11 ALA B CA 1
ATOM 1006 C C . ALA B 1 11 ? 17.578 -0.771 1.238 1 94.94 11 ALA B C 1
ATOM 1008 O O . ALA B 1 11 ? 18.281 -0.912 0.235 1 94.94 11 ALA B O 1
ATOM 1009 N N . VAL B 1 12 ? 17.406 0.436 1.775 1 97.5 12 VAL B N 1
ATOM 1010 C CA . VAL B 1 12 ? 17.984 1.65 1.21 1 97.5 12 VAL B CA 1
ATOM 1011 C C . VAL B 1 12 ? 18.312 2.635 2.328 1 97.5 12 VAL B C 1
ATOM 1013 O O . VAL B 1 12 ? 17.75 2.549 3.426 1 97.5 12 VAL B O 1
ATOM 1016 N N . ALA B 1 13 ? 19.203 3.572 2.049 1 98.25 13 ALA B N 1
ATOM 1017 C CA . ALA B 1 13 ? 19.453 4.668 2.982 1 98.25 13 ALA B CA 1
ATOM 1018 C C . ALA B 1 13 ? 18.281 5.648 2.998 1 98.25 13 ALA B C 1
ATOM 1020 O O . ALA B 1 13 ? 17.719 5.98 1.948 1 98.25 13 ALA B O 1
ATOM 1021 N N . PRO B 1 14 ? 17.969 6.074 4.141 1 98.56 14 PRO B N 1
ATOM 1022 C CA . PRO B 1 14 ? 16.844 6.992 4.215 1 98.56 14 PRO B CA 1
ATOM 1023 C C . PRO B 1 14 ? 17.219 8.438 3.898 1 98.56 14 PRO B C 1
ATOM 1025 O O . PRO B 1 14 ? 18.406 8.789 3.969 1 98.56 14 PRO B O 1
ATOM 1028 N N . GLU B 1 15 ? 16.328 9.195 3.455 1 98.62 15 GLU B N 1
ATOM 1029 C CA . GLU B 1 15 ? 16.391 10.656 3.379 1 98.62 15 GLU B CA 1
ATOM 103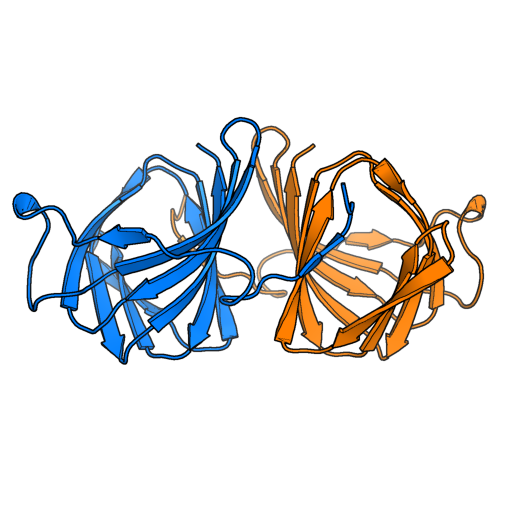0 C C . GLU B 1 15 ? 15.742 11.305 4.594 1 98.62 15 GLU B C 1
ATOM 1032 O O . GLU B 1 15 ? 14.641 10.914 4.992 1 98.62 15 GLU B O 1
ATOM 1037 N N . ILE B 1 16 ? 16.391 12.258 5.188 1 98.75 16 ILE B N 1
ATOM 1038 C CA . ILE B 1 16 ? 15.898 12.93 6.383 1 98.75 16 ILE B CA 1
ATOM 1039 C C . ILE B 1 16 ? 15.484 14.359 6.035 1 98.75 16 ILE B C 1
ATOM 1041 O O . ILE B 1 16 ? 16.266 15.117 5.465 1 98.75 16 ILE B O 1
ATOM 1045 N N . GLU B 1 17 ? 14.289 14.688 6.324 1 98.62 17 GLU B N 1
ATOM 1046 C CA . GLU B 1 17 ? 13.758 16 6.012 1 98.62 17 GLU B CA 1
ATOM 1047 C C . GLU B 1 17 ? 12.922 16.547 7.172 1 98.62 17 GLU B C 1
ATOM 1049 O O . GLU B 1 17 ? 12.742 15.875 8.188 1 98.62 17 GLU B O 1
ATOM 1054 N N . ARG B 1 18 ? 12.516 17.766 7.023 1 98.5 18 ARG B N 1
ATOM 1055 C CA . ARG B 1 18 ? 11.547 18.453 7.863 1 98.5 18 ARG B CA 1
ATOM 1056 C C . ARG B 1 18 ? 10.5 19.172 7.016 1 98.5 18 ARG B C 1
ATOM 1058 O O . ARG B 1 18 ? 10.727 19.438 5.836 1 98.5 18 ARG B O 1
ATOM 1065 N N . PRO B 1 19 ? 9.352 19.375 7.656 1 98.25 19 PRO B N 1
ATOM 1066 C CA . PRO B 1 19 ? 8.438 20.234 6.898 1 98.25 19 PRO B CA 1
ATOM 1067 C C . PRO B 1 19 ? 9.031 21.609 6.59 1 98.25 19 PRO B C 1
ATOM 1069 O O . PRO B 1 19 ? 9.867 22.109 7.348 1 98.25 19 PRO B O 1
ATOM 1072 N N . ALA B 1 20 ? 8.594 22.094 5.395 1 97.81 20 ALA B N 1
ATOM 1073 C CA . ALA B 1 20 ? 8.945 23.5 5.148 1 97.81 20 ALA B CA 1
ATOM 1074 C C . ALA B 1 20 ? 8.516 24.375 6.309 1 97.81 20 ALA B C 1
ATOM 1076 O O . ALA B 1 20 ? 7.434 24.203 6.871 1 97.81 20 ALA B O 1
ATOM 1077 N N . PRO B 1 21 ? 9.32 25.344 6.617 1 97.69 21 PRO B N 1
ATOM 1078 C CA . PRO B 1 21 ? 9.031 26.188 7.777 1 97.69 21 PRO B CA 1
ATOM 1079 C C . PRO B 1 21 ? 7.66 26.859 7.695 1 97.69 21 PRO B C 1
ATOM 1081 O O . PRO B 1 21 ? 6.988 27.031 8.719 1 97.69 21 PRO B O 1
ATOM 1084 N N . ASP B 1 22 ? 7.262 27.219 6.488 1 98.38 22 ASP B N 1
ATOM 1085 C CA . ASP B 1 22 ? 6 27.938 6.34 1 98.38 22 ASP B CA 1
ATOM 1086 C C . ASP B 1 22 ? 4.812 27 6.496 1 98.38 22 ASP B C 1
ATOM 1088 O O . ASP B 1 22 ? 3.668 27.438 6.613 1 98.38 22 ASP B O 1
ATOM 1092 N N . ARG B 1 23 ? 5.082 25.734 6.621 1 98.5 23 ARG B N 1
ATOM 1093 C CA . ARG B 1 23 ? 4.016 24.75 6.777 1 98.5 23 ARG B CA 1
ATOM 1094 C C . ARG B 1 23 ? 3.955 24.234 8.211 1 98.5 23 ARG B C 1
ATOM 1096 O O . ARG B 1 23 ? 2.969 23.609 8.609 1 98.5 23 ARG B O 1
ATOM 1103 N N . LEU B 1 24 ? 4.973 24.391 8.961 1 98.75 24 LEU B N 1
ATOM 1104 C CA . LEU B 1 24 ? 5.062 23.859 10.312 1 98.75 24 LEU B CA 1
ATOM 1105 C C . LEU B 1 24 ? 4.086 24.562 11.242 1 98.75 24 LEU B C 1
ATOM 1107 O O . LEU B 1 24 ? 3.992 25.797 11.227 1 98.75 24 LEU B O 1
ATOM 1111 N N . ILE B 1 25 ? 3.377 23.875 12.008 1 98.88 25 ILE B N 1
ATOM 1112 C CA . ILE B 1 25 ? 2.416 24.438 12.945 1 98.88 25 ILE B CA 1
ATOM 1113 C C . ILE B 1 25 ? 2.924 24.234 14.375 1 98.88 25 ILE B C 1
ATOM 1115 O O . ILE B 1 25 ? 2.887 25.172 15.188 1 98.88 25 ILE B O 1
ATOM 1119 N N . ALA B 1 26 ? 3.389 23.031 14.688 1 98.81 26 ALA B N 1
ATOM 1120 C CA . ALA B 1 26 ? 3.822 22.734 16.047 1 98.81 26 ALA B CA 1
ATOM 1121 C C . ALA B 1 26 ? 4.859 21.609 16.062 1 98.81 26 ALA B C 1
ATOM 1123 O O . ALA B 1 26 ? 4.793 20.688 15.25 1 98.81 26 ALA B O 1
ATOM 1124 N N . GLY B 1 27 ? 5.738 21.688 17 1 98.69 27 GLY B N 1
ATOM 1125 C CA . GLY B 1 27 ? 6.738 20.656 17.188 1 98.69 27 GLY B CA 1
ATOM 1126 C C . GLY B 1 27 ? 7.895 20.75 16.219 1 98.69 27 GLY B C 1
ATOM 1127 O O . GLY B 1 27 ? 8.117 21.812 15.609 1 98.69 27 GLY B O 1
ATOM 1128 N N . ASP B 1 28 ? 8.805 19.734 16.156 1 98.56 28 ASP B N 1
ATOM 1129 C CA . ASP B 1 28 ? 9.93 19.609 15.234 1 98.56 28 ASP B CA 1
ATOM 1130 C C . ASP B 1 28 ? 9.969 18.219 14.602 1 98.56 28 ASP B C 1
ATOM 1132 O O . ASP B 1 28 ? 10.922 17.469 14.805 1 98.56 28 ASP B O 1
ATOM 1136 N N . PRO B 1 29 ? 8.898 18 13.8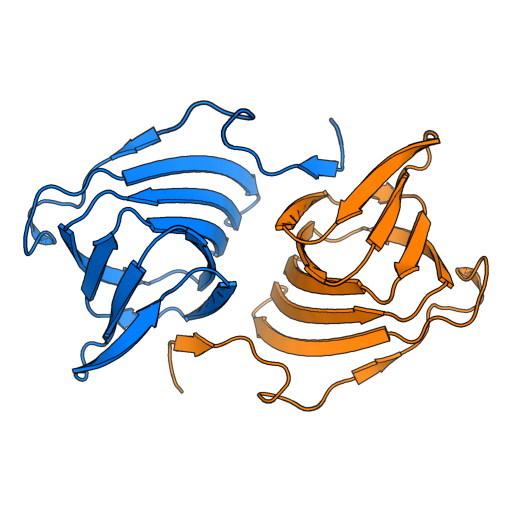52 1 98.88 29 PRO B N 1
ATOM 1137 C CA . PRO B 1 29 ? 8.859 16.656 13.273 1 98.88 29 PRO B CA 1
ATOM 1138 C C . PRO B 1 29 ? 10.039 16.391 12.336 1 98.88 29 PRO B C 1
ATOM 1140 O O . PRO B 1 29 ? 10.406 17.25 11.539 1 98.88 29 PRO B O 1
ATOM 1143 N N . VAL B 1 30 ? 10.625 15.234 12.477 1 98.94 30 VAL B N 1
ATOM 1144 C CA . VAL B 1 30 ? 11.656 14.734 11.57 1 98.94 30 VAL B CA 1
ATOM 1145 C C . VAL B 1 30 ? 11.078 13.617 10.703 1 98.94 30 VAL B C 1
ATOM 1147 O O . VAL B 1 30 ? 10.555 12.625 11.211 1 98.94 30 VAL B O 1
ATOM 1150 N N . HIS B 1 31 ? 11.125 13.859 9.383 1 98.88 31 HIS B N 1
ATOM 1151 C CA . HIS B 1 31 ? 10.672 12.875 8.406 1 98.88 31 HIS B CA 1
ATOM 1152 C C . HIS B 1 31 ? 11.828 12 7.93 1 98.88 31 HIS B C 1
ATOM 1154 O O . HIS B 1 31 ? 12.883 12.508 7.555 1 98.88 31 HIS B O 1
ATOM 1160 N N . THR B 1 32 ? 11.68 10.727 8.039 1 98.94 32 THR B N 1
ATOM 1161 C CA . THR B 1 32 ? 12.609 9.742 7.492 1 98.94 32 THR B CA 1
ATOM 1162 C C . THR B 1 32 ? 11.93 8.906 6.414 1 98.94 32 THR B C 1
ATOM 1164 O O . THR B 1 32 ? 10.906 8.266 6.664 1 98.94 32 THR B O 1
ATOM 1167 N N . THR B 1 33 ? 12.484 8.969 5.188 1 98.94 33 THR B N 1
ATOM 1168 C CA . THR B 1 33 ? 11.852 8.297 4.062 1 98.94 33 THR B CA 1
ATOM 1169 C C . THR B 1 33 ? 12.797 7.277 3.434 1 98.94 33 THR B C 1
ATOM 1171 O O . THR B 1 33 ? 13.93 7.609 3.08 1 98.94 33 THR B O 1
ATOM 1174 N N . TRP B 1 34 ? 12.391 5.992 3.359 1 98.88 34 TRP B N 1
ATOM 1175 C CA . TRP B 1 34 ? 13.039 4.957 2.561 1 98.88 34 TRP B CA 1
ATOM 1176 C C . TRP B 1 34 ? 12.305 4.75 1.24 1 98.88 34 TRP B C 1
ATOM 1178 O O . TRP B 1 34 ? 11.289 4.051 1.188 1 98.88 34 TRP B O 1
ATOM 1188 N N . ASN B 1 35 ? 12.789 5.375 0.217 1 98.81 35 ASN B N 1
ATOM 1189 C CA . ASN B 1 35 ? 12.172 5.246 -1.098 1 98.81 35 ASN B CA 1
ATOM 1190 C C . ASN B 1 35 ? 12.727 4.047 -1.863 1 98.81 35 ASN B C 1
ATOM 1192 O O . ASN B 1 35 ? 13.891 4.043 -2.26 1 98.81 35 ASN B O 1
ATOM 1196 N N . LEU B 1 36 ? 11.852 3.076 -2.119 1 98.44 36 LEU B N 1
ATOM 1197 C CA . LEU B 1 36 ? 12.32 1.814 -2.684 1 98.44 36 LEU B CA 1
ATOM 1198 C C . LEU B 1 36 ? 12.047 1.754 -4.184 1 98.44 36 LEU B C 1
ATOM 1200 O O . LEU B 1 36 ? 12.602 0.91 -4.887 1 98.44 36 LEU B O 1
ATOM 1204 N N . GLU B 1 37 ? 11.109 2.625 -4.625 1 98.38 37 GLU B N 1
ATOM 1205 C CA . GLU B 1 37 ? 10.742 2.59 -6.039 1 98.38 37 GLU B CA 1
ATOM 1206 C C . GLU B 1 37 ? 10.492 3.994 -6.578 1 98.38 37 GLU B C 1
ATOM 1208 O O . GLU B 1 37 ? 9.859 4.816 -5.918 1 98.38 37 GLU B O 1
ATOM 1213 N N . GLU B 1 38 ? 11.062 4.301 -7.652 1 97.38 38 GLU B N 1
ATOM 1214 C CA . GLU B 1 38 ? 10.766 5.457 -8.492 1 97.38 38 GLU B CA 1
ATOM 1215 C C . GLU B 1 38 ? 10.617 5.055 -9.953 1 97.38 38 GLU B C 1
ATOM 1217 O O . GLU B 1 38 ? 11.57 4.578 -10.57 1 97.38 38 GLU B O 1
ATOM 1222 N N . ARG B 1 39 ? 9.375 5.145 -10.445 1 94.44 39 ARG B N 1
ATOM 1223 C CA . ARG B 1 39 ? 9.094 4.684 -11.797 1 94.44 39 ARG B CA 1
ATOM 1224 C C . ARG B 1 39 ? 8.07 5.586 -12.484 1 94.44 39 ARG B C 1
ATOM 1226 O O . ARG B 1 39 ? 6.863 5.449 -12.258 1 94.44 39 ARG B O 1
ATOM 1233 N N . ASP B 1 40 ? 8.492 6.488 -13.398 1 93.62 40 ASP B N 1
ATOM 1234 C CA . ASP B 1 40 ? 7.625 7.305 -14.242 1 93.62 40 ASP B CA 1
ATOM 1235 C C . ASP B 1 40 ? 6.559 8.008 -13.406 1 93.62 40 ASP B C 1
ATOM 1237 O O . ASP B 1 40 ? 5.363 7.875 -13.68 1 93.62 40 ASP B O 1
ATOM 1241 N N . GLY B 1 41 ? 6.898 8.688 -12.414 1 96.25 41 GLY B N 1
ATOM 1242 C CA . GLY B 1 41 ? 6.004 9.484 -11.594 1 96.25 41 GLY B CA 1
ATOM 1243 C C . GLY B 1 41 ? 5.367 8.695 -10.461 1 96.25 41 GLY B C 1
ATOM 1244 O O . GLY B 1 41 ? 4.469 9.188 -9.781 1 96.25 41 GLY B O 1
ATOM 1245 N N . LEU B 1 42 ? 5.746 7.43 -10.336 1 98.12 42 LEU B N 1
ATOM 1246 C CA . LEU B 1 42 ? 5.301 6.586 -9.234 1 98.12 42 LEU B CA 1
ATOM 1247 C C . LEU B 1 42 ? 6.422 6.383 -8.219 1 98.12 42 LEU B C 1
ATOM 1249 O O . LEU B 1 42 ? 7.562 6.109 -8.594 1 98.12 42 LEU B O 1
ATOM 1253 N N . PHE B 1 43 ? 6.172 6.551 -6.965 1 98.75 43 PHE B N 1
ATOM 1254 C CA . PHE B 1 43 ? 7.105 6.32 -5.871 1 98.75 43 PHE B CA 1
ATOM 1255 C C . PHE B 1 43 ? 6.52 5.355 -4.848 1 98.75 43 PHE B C 1
ATOM 1257 O O . PHE B 1 43 ? 5.309 5.348 -4.617 1 98.75 43 PHE B O 1
ATOM 1264 N N . CYS B 1 44 ? 7.301 4.59 -4.219 1 98.88 44 CYS B N 1
ATOM 1265 C CA . CYS B 1 44 ? 6.852 3.635 -3.207 1 98.88 44 CYS B CA 1
ATOM 1266 C C . CYS B 1 44 ? 7.926 3.424 -2.146 1 98.88 44 CYS B C 1
ATOM 1268 O O . CYS B 1 44 ? 9.109 3.287 -2.469 1 98.88 44 CYS B O 1
ATOM 1270 N N . GLY B 1 45 ? 7.492 3.455 -0.95 1 98.88 45 GLY B N 1
ATOM 1271 C CA . GLY B 1 45 ? 8.445 3.227 0.125 1 98.88 45 GLY B CA 1
ATOM 1272 C C . GLY B 1 45 ? 7.812 3.293 1.504 1 98.88 45 GLY B C 1
ATOM 1273 O O . GLY B 1 45 ? 6.645 2.936 1.677 1 98.88 45 GLY B O 1
ATOM 1274 N N . ILE B 1 46 ? 8.609 3.555 2.467 1 98.94 46 ILE B N 1
ATOM 1275 C CA . ILE B 1 46 ? 8.227 3.664 3.871 1 98.94 46 ILE B CA 1
ATOM 1276 C C . ILE B 1 46 ? 8.547 5.066 4.383 1 98.94 46 ILE B C 1
ATOM 1278 O O . ILE B 1 46 ? 9.602 5.621 4.074 1 98.94 46 ILE B O 1
ATOM 1282 N N . TRP B 1 47 ? 7.664 5.66 5.07 1 98.94 47 TRP B N 1
ATOM 1283 C CA . TRP B 1 47 ? 7.812 6.988 5.656 1 98.94 47 TRP B CA 1
ATOM 1284 C C . TRP B 1 47 ? 7.629 6.941 7.172 1 98.94 47 TRP B C 1
ATOM 1286 O O . TRP B 1 47 ? 6.754 6.234 7.672 1 98.94 47 TRP B O 1
ATOM 1296 N N . GLN B 1 48 ? 8.43 7.648 7.875 1 98.94 48 GLN B N 1
ATOM 1297 C CA . GLN B 1 48 ? 8.336 7.809 9.32 1 98.94 48 GLN B CA 1
ATOM 1298 C C . GLN B 1 48 ? 8.367 9.281 9.719 1 98.94 48 GLN B C 1
ATOM 1300 O O . GLN B 1 48 ? 9.133 10.062 9.141 1 98.94 48 GLN B O 1
ATOM 1305 N N . SER B 1 49 ? 7.664 9.633 10.688 1 98.94 49 SER B N 1
ATOM 1306 C CA . SER B 1 49 ? 7.785 10.977 11.242 1 98.94 49 SER B CA 1
ATOM 1307 C C . SER B 1 49 ? 7.707 10.953 12.766 1 98.94 49 SER B C 1
ATOM 1309 O O . SER B 1 49 ? 6.891 10.227 13.344 1 98.94 49 SER B O 1
ATOM 1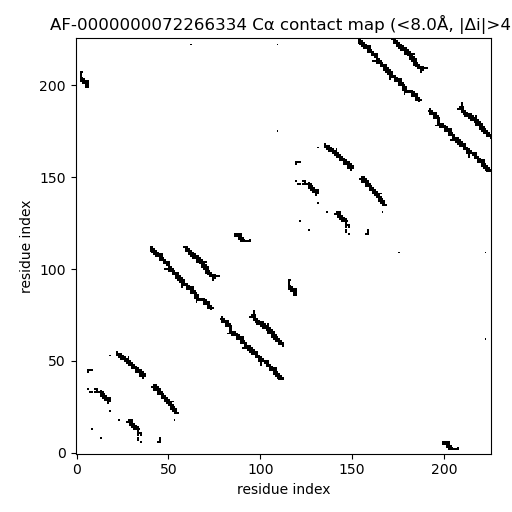311 N N . THR B 1 50 ? 8.516 11.703 13.453 1 98.94 50 THR B N 1
ATOM 1312 C CA . THR B 1 50 ? 8.367 11.969 14.883 1 98.94 50 THR B CA 1
ATOM 1313 C C . THR B 1 50 ? 7.246 12.977 15.133 1 98.94 50 THR B C 1
ATOM 1315 O O . THR B 1 50 ? 6.711 13.562 14.188 1 98.94 50 THR B O 1
ATOM 1318 N N . PRO B 1 51 ? 6.809 13.133 16.312 1 98.94 51 PRO B N 1
ATOM 1319 C CA . PRO B 1 51 ? 5.629 13.945 16.625 1 98.94 51 PRO B CA 1
ATOM 1320 C C . PRO B 1 51 ? 5.766 15.391 16.172 1 98.94 51 PRO B C 1
ATOM 1322 O O . PRO B 1 51 ? 6.855 15.961 16.234 1 98.94 51 PRO B O 1
ATOM 1325 N N . GLY B 1 52 ? 4.734 16.016 15.781 1 98.94 52 GLY B N 1
ATOM 1326 C CA . GLY B 1 52 ? 4.59 17.375 15.297 1 98.94 52 GLY B CA 1
ATOM 1327 C C . GLY B 1 52 ? 3.359 17.578 14.43 1 98.94 52 GLY B C 1
ATOM 1328 O O . GLY B 1 52 ? 2.545 16.672 14.281 1 98.94 52 GLY B O 1
ATOM 1329 N N . LYS B 1 53 ? 3.186 18.797 13.945 1 98.94 53 LYS B N 1
ATOM 1330 C CA . LYS B 1 53 ? 2.021 19.156 13.141 1 98.94 53 LYS B CA 1
ATOM 1331 C C . LYS B 1 53 ? 2.398 20.125 12.031 1 98.94 53 LYS B C 1
ATOM 1333 O O . LYS B 1 53 ? 3.154 21.078 12.258 1 98.94 53 LYS B O 1
ATOM 1338 N N . TRP B 1 54 ? 1.892 19.891 10.875 1 98.94 54 TRP B N 1
ATOM 1339 C CA . TRP B 1 54 ? 2.189 20.781 9.75 1 98.94 54 TRP B CA 1
ATOM 1340 C C . TRP B 1 54 ? 1.039 20.797 8.75 1 98.94 54 TRP B C 1
ATOM 1342 O O . TRP B 1 54 ? 0.153 19.938 8.797 1 98.94 54 TRP B O 1
ATOM 1352 N N . ARG B 1 55 ? 0.998 21.797 7.867 1 98.81 55 ARG B N 1
ATOM 1353 C CA . ARG B 1 55 ? 0.01 21.906 6.801 1 98.81 55 ARG B CA 1
ATOM 1354 C C . ARG B 1 55 ? 0.396 21.031 5.605 1 98.81 55 ARG B C 1
ATOM 1356 O O . ARG B 1 55 ? 1.572 20.953 5.246 1 98.81 55 ARG B O 1
ATOM 1363 N N . VAL B 1 56 ? -0.638 20.438 5.031 1 98.56 56 VAL B N 1
ATOM 1364 C CA . VAL B 1 56 ? -0.4 19.625 3.846 1 98.56 56 VAL B CA 1
ATOM 1365 C C . VAL B 1 56 ? -1.287 20.109 2.699 1 98.56 56 VAL B C 1
ATOM 1367 O O . VAL B 1 56 ? -2.396 20.594 2.928 1 98.56 56 VAL B O 1
ATOM 1370 N N . ARG B 1 57 ? -0.792 20.016 1.562 1 97.75 57 ARG B N 1
ATOM 1371 C CA . ARG B 1 57 ? -1.475 20.203 0.288 1 97.75 57 ARG B CA 1
ATOM 1372 C C . ARG B 1 57 ? -1.029 19.172 -0.738 1 97.75 57 ARG B C 1
ATOM 1374 O O . ARG B 1 57 ? 0.114 19.188 -1.197 1 97.75 57 ARG B O 1
ATOM 1381 N N . TYR B 1 58 ? -1.982 18.312 -1.128 1 97.81 58 TYR B N 1
ATOM 1382 C CA . TYR B 1 58 ? -1.648 17.219 -2.035 1 97.81 58 TYR B CA 1
ATOM 1383 C C . TYR B 1 58 ? -2.035 17.562 -3.469 1 97.81 58 TYR B C 1
ATOM 1385 O O . TYR B 1 58 ? -3.209 17.812 -3.76 1 97.81 58 TYR B O 1
ATOM 1393 N N . GLU B 1 59 ? -1.103 17.531 -4.25 1 97 59 GLU B N 1
ATOM 1394 C CA . GLU B 1 59 ? -1.358 17.609 -5.684 1 97 59 GLU B CA 1
ATOM 1395 C C . GLU B 1 59 ? -1.257 16.25 -6.34 1 97 59 GLU B C 1
ATOM 1397 O O . GLU B 1 59 ? -1.761 16.031 -7.449 1 97 59 GLU B O 1
ATOM 1402 N N . GLU B 1 60 ? -0.576 15.328 -5.652 1 97.69 60 GLU B N 1
ATOM 1403 C CA . GLU B 1 60 ? -0.38 13.953 -6.113 1 97.69 60 GLU B CA 1
ATOM 1404 C C . GLU B 1 60 ? -1.392 13.008 -5.477 1 97.69 60 GLU B C 1
ATOM 1406 O O . GLU B 1 60 ? -2.055 13.367 -4.5 1 97.69 60 GLU B O 1
ATOM 1411 N N . TRP B 1 61 ? -1.552 11.898 -6.098 1 98.5 61 TRP B N 1
ATOM 1412 C CA . TRP B 1 61 ? -2.289 10.781 -5.523 1 98.5 61 TRP B CA 1
ATOM 1413 C C . TRP B 1 61 ? -1.407 9.977 -4.574 1 98.5 61 TRP B C 1
ATOM 1415 O O . TRP B 1 61 ? -0.23 9.742 -4.859 1 98.5 61 TRP B O 1
ATOM 1425 N N . GLU B 1 62 ? -2.004 9.523 -3.453 1 98.88 62 GLU B N 1
ATOM 1426 C CA . GLU B 1 62 ? -1.203 8.711 -2.535 1 98.88 62 GLU B CA 1
ATOM 1427 C C . GLU B 1 62 ? -2.053 7.648 -1.851 1 98.88 62 GLU B C 1
ATOM 1429 O O . GLU B 1 62 ? -3.18 7.922 -1.431 1 98.88 62 GLU B O 1
ATOM 1434 N N . TYR B 1 63 ? -1.542 6.438 -1.822 1 98.88 63 TYR B N 1
ATOM 1435 C CA . TYR B 1 63 ? -1.98 5.383 -0.912 1 98.88 63 TYR B CA 1
ATOM 1436 C C . TYR B 1 63 ? -1.089 5.324 0.323 1 98.88 63 TYR B C 1
ATOM 1438 O O . TYR B 1 63 ? 0.137 5.414 0.216 1 98.88 63 TYR B O 1
ATOM 1446 N N . ILE B 1 64 ? -1.748 5.172 1.496 1 98.94 64 ILE B N 1
ATOM 1447 C CA . ILE B 1 64 ? -0.947 4.984 2.701 1 98.94 64 ILE B CA 1
ATOM 1448 C C . ILE B 1 64 ? -1.516 3.834 3.527 1 98.94 64 ILE B C 1
ATOM 1450 O O . ILE B 1 64 ? -2.73 3.621 3.553 1 98.94 64 ILE B O 1
ATOM 1454 N N . ARG B 1 65 ? -0.683 3.127 4.223 1 98.81 65 ARG B N 1
ATOM 1455 C CA . ARG B 1 65 ? -1.021 2.184 5.281 1 98.81 65 ARG B CA 1
ATOM 1456 C C . ARG B 1 65 ? -0.21 2.463 6.543 1 98.81 65 ARG B C 1
ATOM 1458 O O . ARG B 1 65 ? 1.021 2.396 6.523 1 98.81 65 ARG B O 1
ATOM 1465 N N . ILE B 1 66 ? -0.901 2.709 7.602 1 98.88 66 ILE B N 1
ATOM 1466 C CA . ILE B 1 66 ? -0.216 2.979 8.859 1 98.88 66 ILE B CA 1
ATOM 1467 C C . ILE B 1 66 ? 0.277 1.67 9.477 1 98.88 66 ILE B C 1
ATOM 1469 O O . ILE B 1 66 ? -0.496 0.722 9.633 1 98.88 66 ILE B O 1
ATOM 1473 N N . LEU B 1 67 ? 1.564 1.626 9.727 1 98.69 67 LEU B N 1
ATOM 1474 C CA . LEU B 1 67 ? 2.195 0.434 10.289 1 98.69 67 LEU B CA 1
ATOM 1475 C C . LEU B 1 67 ? 2.338 0.554 11.797 1 98.69 67 LEU B C 1
ATOM 1477 O O . LEU B 1 67 ? 2.176 -0.432 12.523 1 98.69 67 LEU B O 1
ATOM 1481 N N . GLU B 1 68 ? 2.744 1.716 12.227 1 98.69 68 GLU B N 1
ATOM 1482 C CA . GLU B 1 68 ? 2.984 2.029 13.633 1 98.69 68 GLU B CA 1
ATOM 1483 C C . GLU B 1 68 ? 2.541 3.451 13.969 1 98.69 68 GLU B C 1
ATOM 1485 O O . GLU B 1 68 ? 2.596 4.34 13.117 1 98.69 68 GLU B O 1
ATOM 1490 N N . GLY B 1 69 ? 2.121 3.625 15.234 1 98.81 69 GLY B N 1
ATOM 1491 C CA . GLY B 1 69 ? 1.932 4.973 15.75 1 98.81 69 GLY B CA 1
ATOM 1492 C C . GLY B 1 69 ? 0.5 5.461 15.625 1 98.81 69 GLY B C 1
ATOM 1493 O O . GLY B 1 69 ? -0.428 4.656 15.523 1 98.81 69 GLY B O 1
ATOM 1494 N N . HIS B 1 70 ? 0.394 6.734 15.781 1 98.75 70 HIS B N 1
ATOM 1495 C CA . HIS B 1 70 ? -0.883 7.43 15.875 1 98.75 70 HIS B CA 1
ATOM 1496 C C . HIS B 1 70 ? -0.773 8.852 15.32 1 98.75 70 HIS B C 1
ATOM 1498 O O . HIS B 1 70 ? 0.106 9.609 15.734 1 98.75 70 HIS B O 1
ATOM 1504 N N . SER B 1 71 ? -1.631 9.18 14.273 1 98.88 71 SER B N 1
ATOM 1505 C CA . SER B 1 71 ? -1.677 10.508 13.68 1 98.88 71 SER B CA 1
ATOM 1506 C C . SER B 1 71 ? -3.113 10.961 13.445 1 98.88 71 SER B C 1
ATOM 1508 O O . SER B 1 71 ? -4.051 10.172 13.594 1 98.88 71 SER B O 1
ATOM 1510 N N . ILE B 1 72 ? -3.24 12.156 13.234 1 98.88 72 ILE B N 1
ATOM 1511 C CA . ILE B 1 72 ? -4.527 12.75 12.883 1 98.88 72 ILE B CA 1
ATOM 1512 C C . ILE B 1 72 ? -4.387 13.57 11.602 1 98.88 72 ILE B C 1
ATOM 1514 O O . ILE B 1 72 ? -3.516 14.438 11.508 1 98.88 72 ILE B O 1
ATOM 1518 N N . LEU B 1 73 ? -5.137 13.234 10.641 1 98.62 73 LEU B N 1
ATOM 1519 C CA . LEU B 1 73 ? -5.254 14.008 9.406 1 98.62 73 LEU B CA 1
ATOM 1520 C C . LEU B 1 73 ? -6.551 14.812 9.391 1 98.62 73 LEU B C 1
ATOM 1522 O O . LEU B 1 73 ? -7.641 14.242 9.508 1 98.62 73 LEU B O 1
ATOM 1526 N N . THR B 1 74 ? -6.445 16.109 9.336 1 98.38 74 THR B N 1
ATOM 1527 C CA . THR B 1 74 ? -7.609 16.984 9.359 1 98.38 74 THR B CA 1
ATOM 1528 C C . THR B 1 74 ? -7.723 17.766 8.055 1 98.38 74 THR B C 1
ATOM 1530 O O . THR B 1 74 ? -6.773 18.438 7.641 1 98.38 74 THR B O 1
ATOM 1533 N N . SER B 1 75 ? -8.914 17.703 7.441 1 97.69 75 SER B N 1
ATOM 1534 C CA . SER B 1 75 ? -9.141 18.438 6.203 1 97.69 75 SER B CA 1
ATOM 1535 C C . SER B 1 75 ? -9.336 19.922 6.469 1 97.69 75 SER B C 1
ATOM 1537 O O . SER B 1 75 ? -9.586 20.328 7.605 1 97.69 75 SER B O 1
ATOM 1539 N N . ALA B 1 76 ? -9.258 20.703 5.43 1 95.56 76 ALA B N 1
ATOM 1540 C CA . ALA B 1 76 ? -9.484 22.156 5.527 1 95.56 76 ALA B CA 1
ATOM 1541 C C . ALA B 1 76 ? -10.906 22.453 6.004 1 95.56 76 ALA B C 1
ATOM 1543 O O . ALA B 1 76 ? -11.148 23.484 6.625 1 95.56 76 ALA B O 1
ATOM 1544 N N . ALA B 1 77 ? -11.758 21.578 5.746 1 94 77 ALA B N 1
ATOM 1545 C CA . ALA B 1 77 ? -13.148 21.734 6.16 1 94 77 ALA B CA 1
ATOM 1546 C C . ALA B 1 77 ? -13.344 21.344 7.625 1 94 77 ALA B C 1
ATOM 1548 O O . ALA B 1 77 ? -14.438 21.484 8.172 1 94 77 ALA B O 1
ATOM 1549 N N . GLY B 1 78 ? -12.312 20.906 8.211 1 94.5 78 GLY B N 1
ATOM 1550 C CA . GLY B 1 78 ? -12.359 20.625 9.633 1 94.5 78 GLY B CA 1
ATOM 1551 C C . GLY B 1 78 ? -12.672 19.188 9.961 1 94.5 78 GLY B C 1
ATOM 1552 O O . GLY B 1 78 ? -12.805 18.812 11.125 1 94.5 78 GLY B O 1
ATOM 1553 N N . GLU B 1 79 ? -12.797 18.297 8.984 1 95.31 79 GLU B N 1
ATOM 1554 C CA . GLU B 1 79 ? -13.039 16.875 9.227 1 95.31 79 GLU B CA 1
ATOM 1555 C C . GLU B 1 79 ? -11.742 16.141 9.578 1 95.31 79 GLU B C 1
ATOM 1557 O O . GLU B 1 79 ? -10.789 16.141 8.789 1 95.31 79 GLU B O 1
ATOM 1562 N N . ALA B 1 80 ? -11.75 15.477 10.781 1 97.69 80 ALA B N 1
ATOM 1563 C CA . ALA B 1 80 ? -10.547 14.812 11.273 1 97.69 80 ALA B CA 1
ATOM 1564 C C . ALA B 1 80 ? -10.688 13.297 11.203 1 97.69 80 ALA B C 1
ATOM 1566 O O . ALA B 1 80 ? -11.75 12.75 11.516 1 97.69 80 ALA B O 1
ATOM 1567 N N . VAL B 1 81 ? -9.617 12.703 10.727 1 97.56 81 VAL B N 1
ATOM 1568 C CA . VAL B 1 81 ? -9.539 11.242 10.734 1 97.56 81 VAL B CA 1
ATOM 1569 C C . VAL B 1 81 ? -8.344 10.789 11.57 1 97.56 81 VAL B C 1
ATOM 1571 O O . VAL B 1 81 ? -7.262 11.367 11.484 1 97.56 81 VAL B O 1
ATOM 1574 N N . THR B 1 82 ? -8.594 9.836 12.422 1 98.5 82 THR B N 1
ATOM 1575 C CA . THR B 1 82 ? -7.523 9.234 13.203 1 98.5 82 THR B CA 1
ATOM 1576 C C . THR B 1 82 ? -6.852 8.109 12.422 1 98.5 82 THR B C 1
ATOM 1578 O O . THR B 1 82 ? -7.527 7.242 11.867 1 98.5 82 THR B O 1
ATOM 1581 N N . LEU B 1 83 ? -5.508 8.133 12.328 1 98.56 83 LEU B N 1
ATOM 1582 C CA . LEU B 1 83 ? -4.695 7.137 11.641 1 98.56 83 LEU B CA 1
ATOM 1583 C C . LEU B 1 83 ? -3.957 6.25 12.641 1 98.56 83 LEU B C 1
ATOM 1585 O O . LEU B 1 83 ? -3.143 6.742 13.43 1 98.56 83 LEU B O 1
ATOM 1589 N N . ARG B 1 84 ? -4.289 4.988 12.609 1 98.5 84 ARG B N 1
ATOM 1590 C CA . ARG B 1 84 ? -3.641 4.027 13.5 1 98.5 84 ARG B CA 1
ATOM 1591 C C . ARG B 1 84 ? -3.125 2.822 12.719 1 98.5 84 ARG B C 1
ATOM 1593 O O . ARG B 1 84 ? -3.5 2.617 11.562 1 98.5 84 ARG B O 1
ATOM 1600 N N . ALA B 1 85 ? -2.266 2.055 13.469 1 98.25 85 ALA B N 1
ATOM 1601 C CA . ALA B 1 85 ? -1.723 0.85 12.844 1 98.25 85 ALA B CA 1
ATOM 1602 C C . ALA B 1 85 ? -2.836 -0.012 12.25 1 98.25 85 ALA B C 1
ATOM 1604 O O . ALA B 1 85 ? -3.844 -0.272 12.914 1 98.25 85 ALA B O 1
ATOM 1605 N N . GLY B 1 86 ? -2.674 -0.333 11.008 1 97.25 86 GLY B N 1
ATOM 1606 C CA . GLY B 1 86 ? -3.645 -1.191 10.352 1 97.25 86 GLY B CA 1
ATOM 1607 C C . GLY B 1 86 ? -4.543 -0.443 9.383 1 97.25 86 GLY B C 1
ATOM 1608 O O . GLY B 1 86 ? -5.121 -1.042 8.477 1 97.25 86 GLY B O 1
ATOM 1609 N N . ASP B 1 87 ? -4.609 0.871 9.484 1 97.5 87 ASP B N 1
ATOM 1610 C CA . ASP B 1 87 ? -5.465 1.685 8.633 1 97.5 87 ASP B CA 1
ATOM 1611 C C . ASP B 1 87 ? -4.797 1.957 7.285 1 97.5 87 ASP B C 1
ATOM 1613 O O . ASP B 1 87 ? -3.59 2.188 7.223 1 97.5 87 ASP B O 1
ATOM 1617 N N . SER B 1 88 ? -5.609 1.881 6.285 1 98.62 88 SER B N 1
ATOM 1618 C CA . SER B 1 88 ? -5.141 2.309 4.973 1 98.62 88 SER B CA 1
ATOM 1619 C C . SER B 1 88 ? -6.098 3.314 4.34 1 98.62 88 SER B C 1
ATOM 1621 O O . SER B 1 88 ? -7.309 3.252 4.566 1 98.62 88 SER B O 1
ATOM 1623 N N . TRP B 1 89 ? -5.543 4.285 3.605 1 98.44 89 TRP B N 1
ATOM 1624 C CA . TRP B 1 89 ? -6.289 5.402 3.037 1 98.44 89 TRP B CA 1
ATOM 1625 C C . TRP B 1 89 ? -5.762 5.762 1.651 1 98.44 89 TRP B C 1
ATOM 1627 O O . TRP B 1 89 ? -4.59 5.535 1.35 1 98.44 89 TRP B O 1
ATOM 1637 N N . ILE B 1 90 ? -6.641 6.242 0.896 1 98.62 90 ILE B N 1
ATOM 1638 C CA . ILE B 1 90 ? -6.277 6.949 -0.328 1 98.62 90 ILE B CA 1
ATOM 1639 C C . ILE B 1 90 ? -6.449 8.453 -0.125 1 98.62 90 ILE B C 1
ATOM 1641 O O . ILE B 1 90 ? -7.484 8.906 0.368 1 98.62 90 ILE B O 1
ATOM 1645 N N . ILE B 1 91 ? -5.383 9.18 -0.428 1 98.38 91 ILE B N 1
ATOM 1646 C CA . ILE B 1 91 ? -5.426 10.641 -0.456 1 98.38 91 ILE B CA 1
ATOM 1647 C C . ILE B 1 91 ? -5.391 11.125 -1.902 1 98.38 91 ILE B C 1
ATOM 1649 O O . ILE B 1 91 ? -4.375 10.984 -2.588 1 98.38 91 ILE B O 1
ATOM 1653 N N . ARG B 1 92 ? -6.496 11.766 -2.33 1 97.69 92 ARG B N 1
ATOM 1654 C CA . ARG B 1 92 ? -6.605 12.219 -3.713 1 97.69 92 ARG B CA 1
ATOM 1655 C C . ARG B 1 92 ? -6.074 13.641 -3.867 1 97.69 92 ARG B C 1
ATOM 1657 O O . ARG B 1 92 ? -6.109 14.43 -2.92 1 97.69 92 ARG B O 1
ATOM 1664 N N . PRO B 1 93 ? -5.582 13.898 -5.117 1 97.56 93 PRO B N 1
ATOM 1665 C CA . PRO B 1 93 ? -5.176 15.289 -5.363 1 97.56 93 PRO B CA 1
ATOM 1666 C C . PRO B 1 93 ? -6.262 16.297 -4.977 1 97.56 93 PRO B C 1
ATOM 1668 O O . PRO B 1 93 ? -7.449 16.047 -5.199 1 97.56 93 PRO B O 1
ATOM 1671 N N . GLY B 1 94 ? -5.793 17.422 -4.367 1 96.81 94 GLY B N 1
ATOM 1672 C CA . GLY B 1 94 ? -6.723 18.469 -3.965 1 96.81 94 GLY B CA 1
ATOM 1673 C C . GLY B 1 94 ? -6.965 18.5 -2.467 1 96.81 94 GLY B C 1
ATOM 1674 O O . GLY B 1 94 ? -7.496 19.484 -1.944 1 96.81 94 GLY B O 1
ATOM 1675 N N . PHE B 1 95 ? -6.508 17.453 -1.773 1 97.75 95 PHE B N 1
ATOM 1676 C CA . PHE B 1 95 ? -6.648 17.453 -0.323 1 97.75 95 PHE B CA 1
ATOM 1677 C C . PHE B 1 95 ? -5.758 18.516 0.308 1 97.75 95 PHE B C 1
ATOM 1679 O O . PHE B 1 95 ? -4.57 18.609 -0.009 1 97.75 95 PHE B O 1
ATOM 1686 N N . GLU B 1 96 ? -6.352 19.234 1.183 1 98 96 GLU B N 1
ATOM 1687 C CA . GLU B 1 96 ? -5.652 20.234 1.987 1 98 96 GLU B CA 1
ATOM 1688 C C . GLU B 1 96 ? -6.059 20.141 3.455 1 98 96 GLU B C 1
ATOM 1690 O O . GLU B 1 96 ? -7.227 19.891 3.766 1 98 96 GLU B O 1
ATOM 1695 N N . GLY B 1 97 ? -5.09 20.344 4.332 1 98.31 97 GLY B N 1
ATOM 1696 C CA . GLY B 1 97 ? -5.379 20.312 5.754 1 98.31 97 GLY B CA 1
ATOM 1697 C C . GLY B 1 97 ? -4.133 20.266 6.617 1 98.31 97 GLY B C 1
ATOM 1698 O O . GLY B 1 97 ? -3.184 21.016 6.391 1 98.31 97 GLY B O 1
ATOM 1699 N N . THR B 1 98 ? -4.195 19.422 7.645 1 98.88 98 THR B N 1
ATOM 1700 C CA . THR B 1 98 ? -3.045 19.281 8.531 1 98.88 98 THR B CA 1
ATOM 1701 C C . THR B 1 98 ? -2.783 17.828 8.867 1 98.88 98 THR B C 1
ATOM 1703 O O . THR B 1 98 ? -3.721 17.031 8.992 1 98.88 98 THR B O 1
ATOM 1706 N N . TRP B 1 99 ? -1.604 17.516 8.953 1 98.94 99 TRP B N 1
ATOM 1707 C CA . TRP B 1 99 ? -1.148 16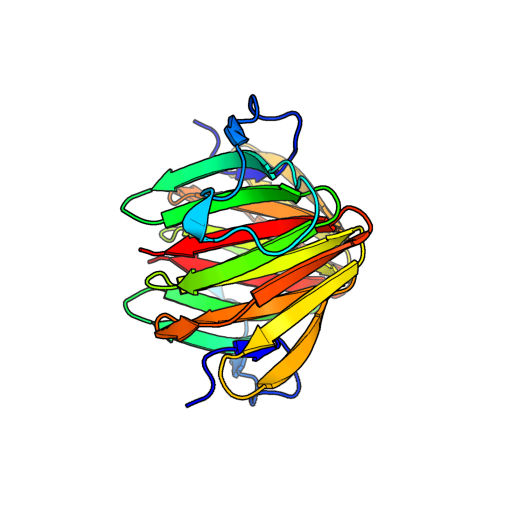.25 9.516 1 98.94 99 TRP B CA 1
ATOM 1708 C C . TRP B 1 99 ? -0.547 16.453 10.898 1 98.94 99 TRP B C 1
ATOM 1710 O O . TRP B 1 99 ? 0.361 17.266 11.078 1 98.94 99 TRP B O 1
ATOM 1720 N N . GLU B 1 100 ? -1.039 15.734 11.797 1 98.94 100 GLU B N 1
ATOM 1721 C CA . GLU B 1 100 ? -0.51 15.766 13.156 1 98.94 100 GLU B CA 1
ATOM 1722 C C . GLU B 1 100 ? -0.054 14.383 13.609 1 98.94 100 GLU B C 1
ATOM 1724 O O . GLU B 1 100 ? -0.858 13.453 13.672 1 98.94 100 GLU B O 1
ATOM 1729 N N . VAL B 1 101 ? 1.23 14.297 13.867 1 98.94 101 VAL B N 1
ATOM 1730 C CA . VAL B 1 101 ? 1.773 13.07 14.43 1 98.94 101 VAL B CA 1
ATOM 1731 C C . VAL B 1 101 ? 1.779 13.156 15.953 1 98.94 101 VAL B C 1
ATOM 1733 O O . VAL B 1 101 ? 2.471 14 16.531 1 98.94 101 VAL B O 1
ATOM 1736 N N . ILE B 1 102 ? 1.027 12.297 16.578 1 98.88 102 ILE B N 1
ATOM 1737 C CA . ILE B 1 102 ? 0.918 12.25 18.031 1 98.88 102 ILE B CA 1
ATOM 1738 C C . ILE B 1 102 ? 1.974 11.297 18.609 1 98.88 102 ILE B C 1
ATOM 1740 O O . ILE B 1 102 ? 2.699 11.656 19.531 1 98.88 102 ILE B O 1
ATOM 1744 N N . GLU B 1 103 ? 1.998 10.117 18.109 1 98.88 103 GLU B N 1
ATOM 1745 C CA . GLU B 1 103 ? 3.049 9.125 18.312 1 98.88 103 GLU B CA 1
ATOM 1746 C C . GLU B 1 103 ? 3.789 8.828 17.016 1 98.88 103 GLU B C 1
ATOM 1748 O O . GLU B 1 103 ? 3.178 8.766 15.945 1 98.88 103 GLU B O 1
ATOM 1753 N N . THR B 1 104 ? 5.191 8.633 17.156 1 98.94 104 THR B N 1
ATOM 1754 C CA . THR B 1 104 ? 5.957 8.352 15.953 1 98.94 104 THR B CA 1
ATOM 1755 C C . THR B 1 104 ? 5.211 7.375 15.047 1 98.94 104 THR B C 1
ATOM 1757 O O . THR B 1 104 ? 4.816 6.293 15.484 1 98.94 104 THR B O 1
ATOM 1760 N N . THR B 1 105 ? 4.938 7.887 13.828 1 98.94 105 THR B N 1
ATOM 1761 C CA . THR B 1 105 ? 4.09 7.184 12.875 1 98.94 105 THR B CA 1
ATOM 1762 C C . THR B 1 105 ? 4.914 6.656 11.703 1 98.94 105 THR B C 1
ATOM 1764 O O . THR B 1 105 ? 5.773 7.363 11.172 1 98.94 105 THR B O 1
ATOM 1767 N N . VAL B 1 106 ? 4.754 5.371 11.383 1 98.94 106 VAL B N 1
ATOM 1768 C CA . VAL B 1 106 ? 5.367 4.73 10.227 1 98.94 106 VAL B CA 1
ATOM 1769 C C . VAL B 1 106 ? 4.281 4.281 9.25 1 98.94 106 VAL B C 1
ATOM 1771 O O . VAL B 1 106 ? 3.252 3.74 9.664 1 98.94 106 VAL B O 1
ATOM 1774 N N . LYS B 1 107 ? 4.535 4.52 7.961 1 98.94 107 LYS B N 1
ATOM 1775 C CA . LYS B 1 107 ? 3.559 4.078 6.969 1 98.94 107 LYS B CA 1
ATOM 1776 C C . LYS B 1 107 ? 4.246 3.584 5.703 1 98.94 107 LYS B C 1
ATOM 1778 O O . LYS B 1 107 ? 5.359 4.016 5.383 1 98.94 107 LYS B O 1
ATOM 1783 N N . ASP B 1 108 ? 3.617 2.615 5.016 1 98.94 108 ASP B N 1
ATOM 1784 C CA . ASP B 1 108 ? 3.881 2.445 3.59 1 98.94 108 ASP B CA 1
ATOM 1785 C C . ASP B 1 108 ? 3.225 3.559 2.773 1 98.94 108 ASP B C 1
ATOM 1787 O O . ASP B 1 108 ? 2.16 4.059 3.141 1 98.94 108 ASP B O 1
ATOM 1791 N N . TYR B 1 109 ? 3.863 3.895 1.684 1 98.94 109 TYR B N 1
ATOM 1792 C CA . TYR B 1 109 ? 3.209 4.82 0.766 1 98.94 109 TYR B CA 1
ATOM 1793 C C . TYR B 1 109 ? 3.424 4.398 -0.682 1 98.94 109 TYR B C 1
ATOM 1795 O O . TYR B 1 109 ? 4.449 3.799 -1.016 1 98.94 109 TYR B O 1
ATOM 1803 N N . VAL B 1 110 ? 2.5 4.609 -1.508 1 98.94 110 VAL B N 1
ATOM 1804 C CA . VAL B 1 110 ? 2.609 4.664 -2.961 1 98.94 110 VAL B CA 1
ATOM 1805 C C . VAL B 1 110 ? 2.088 6.008 -3.471 1 98.94 110 VAL B C 1
ATOM 1807 O O . VAL B 1 110 ? 0.973 6.414 -3.139 1 98.94 110 VAL B O 1
ATOM 1810 N N . ILE B 1 111 ? 2.902 6.699 -4.203 1 98.75 111 ILE B N 1
ATOM 1811 C CA . ILE B 1 111 ? 2.553 8.016 -4.73 1 98.75 111 ILE B CA 1
ATOM 1812 C C . ILE B 1 111 ? 2.529 7.965 -6.258 1 98.75 111 ILE B C 1
ATOM 1814 O O . ILE B 1 111 ? 3.395 7.34 -6.879 1 98.75 111 ILE B O 1
ATOM 1818 N N . ARG B 1 112 ? 1.548 8.57 -6.801 1 98.31 112 ARG B N 1
ATOM 1819 C CA . ARG B 1 112 ? 1.52 8.836 -8.234 1 98.31 112 ARG B CA 1
ATOM 1820 C C . ARG B 1 112 ? 1.364 10.328 -8.516 1 98.31 112 ARG B C 1
ATOM 1822 O O . ARG B 1 112 ? 0.401 10.953 -8.062 1 98.31 112 ARG B O 1
ATOM 1829 N N . LEU B 1 113 ? 2.342 10.898 -9.203 1 96.31 113 LEU B N 1
ATOM 1830 C CA . LEU B 1 113 ? 2.309 12.32 -9.547 1 96.31 113 LEU B CA 1
ATOM 1831 C C . LEU B 1 113 ? 1.25 12.594 -10.609 1 96.31 113 LEU B C 1
ATOM 1833 O O . LEU B 1 113 ? 0.976 11.742 -11.453 1 96.31 113 LEU B O 1
#

Solvent-accessible surface area (backbone atoms only — not comparable to full-atom values): 11396 Å² total; per-residue (Å²): 129,80,39,66,42,72,70,51,77,82,75,46,76,63,48,78,48,60,70,56,75,94,33,52,73,42,79,74,34,42,35,40,34,30,74,78,42,78,56,96,58,30,37,31,34,40,40,31,33,42,40,23,28,29,56,45,73,36,77,34,34,34,40,39,32,30,66,36,43,30,32,37,45,30,37,73,87,65,56,72,44,81,45,36,55,76,42,36,36,37,40,34,51,72,35,40,32,33,44,32,30,73,33,55,28,30,25,42,39,39,35,38,103,129,82,39,65,42,71,70,53,77,82,75,46,78,64,48,77,48,59,72,56,75,92,33,52,74,42,78,74,34,44,34,39,35,29,72,77,41,79,57,96,55,30,36,31,34,39,40,33,32,41,39,21,28,30,56,45,74,35,78,36,36,33,41,40,33,30,66,36,42,31,32,37,43,29,38,72,88,65,55,73,43,81,45,36,55,76,41,38,36,37,40,34,53,72,35,39,32,34,44,32,31,74,33,56,30,31,26,42,39,39,34,40,103

Sequence (226 aa):
MSHLIRLSREAVAPEIERPAPDRLIAGDPVHTTWNLEERDGLFCGIWQSTPGKWRVRYEEWEYIRILEGHSILTSAAGEAVTLRAGDSWIIRPGFEGTWEVIETTVKDYVIRLMSHLIRLSREAVAPEIERPAPDRLIAGDPVHTTWNLEERDGLFCGIWQSTPGKWRVRYEEWEYIRILEGHSILTSAAGEAVTLRAGDSWIIRPGFEGTWEVIETTVKDYVIRL